Protein 3LYY (pdb70)

Nearest PDB structures (foldseek):
  3lyy-assembly1_B-2  TM=1.006E+00  e=3.243E-18  Pediococcus pentosaceus ATCC 25745
  4mt5-assembly2_B  TM=7.711E-01  e=6.103E-09  Limosilactobacillus reuteri subsp. suis
  7yl6-assembly1_A  TM=8.012E-01  e=9.245E-08  Lactococcus lactis subsp. lactis
  3q69-assembly1_A  TM=7.410E-01  e=1.521E-05  Lactobacillus acidophilus
  4gex-assembly2_B  TM=2.886E-01  e=1.249E+00  Caenorhabditis elegans

Foldseek 3Di:
DAFKAWEWEAEEAPVRHGPDHTDTGIWGWDKDWDADPPPRHTPFIGDIDTPPDQKGQKAADDDDPQKDKPDRIHHIGGFDDDDPPDHTYYHYHYIYIYGHD/DKAWEWEFEEEPVRHGPDHTDTGMWDWDKDWDADPPPRHTPDIGDIDTPPDQWTQKAADDDDPQKDKPDRIHHIGGFDADDPPDDTYYHYHYIYIYGHD

Sequence (200 aa):
THATSTETIHYVNEDGDQVFEDGGGKLDFTRTVTIDDVTNEVVEYGEWTPVTDDEFAAVTSPDKDGYTPDTSEVAAQKPDTDGPDGTVKDVEVTVTYTANPATSTETIHYVNEDGDQVFEDGGGKLDFTRTVTIDDVTNEVVEYGEWTPVTDDEFAAVTSPDKDGYTPDTSEVAAQKPDTDGPDGTVKDVEVTVTYTANP

CATH classification: 2.60.40.4300

Solvent-accessible surface area: 12452 Å² total

InterPro domains:
  IPR019931 LPXTG cell wall anchor motif [PF00746] (2972-3014)
  IPR019931 LPXTG cell wall anchor motif [PS50847] (2978-3017)
  IPR022263 KxYKxGKxW signal peptide [PF19258] (18-51)
  IPR022263 KxYKxGKxW signal peptide [TIGR03715] (20-42)
  IPR039715 Zinc finger CCHC domain-containing protein 10 [PTHR13491] (155-263)
  IPR041495 Mub B2-like domain [PF17966] (796-896)
  IPR041495 Mub B2-like domain [PF17966] (988-1091)
  IPR041495 Mub B2-like domain [PF17966] (1184-1286)
  IPR041495 Mub B2-like domain [PF17966] (1383-1483)
  IPR041495 Mub B2-like domain [PF17966] (1576-1679)
  IPR041495 Mub B2-like domain [PF17966] (1772-1871)
  IPR041495 Mub B2-like domain [PF17966] (1902-2004)
  IPR041495 Mub B2-like domain [PF17966] (2035-2137)
  IPR041495 Mub B2-like domain [PF17966] (2168-2269)
  IPR041495 Mub B2-like domain [PF17966] (2300-2401)
  IPR041495 Mub B2-like domain [PF17966] (2432-2532)
  IPR041495 Mub B2-like domain [PF17966] (2563-2664)
  IPR041495 Mub B2-like domain [PF17966] (2695-2792)
  IPR041495 Mub B2-like domain [PF17966] (2825-2921)

Radius of gyration: 21.17 Å; Cα contacts (8 Å, |Δi|>4): 436; chains: 2; bounding box: 36×28×79 Å

Organism: Pediococcus pentosaceus (strain ATCC 25745 / CCUG 21536 / LMG 10740 / 183-1w) (NCBI:txid278197)

Structure (mmCIF, N/CA/C/O backbone):
data_3LYY
#
_entry.id   3LYY
#
_cell.length_a   90.634
_cell.length_b   90.634
_cell.length_c   56.991
_cell.angle_alpha   90.00
_cell.angle_beta   90.00
_cell.angle_gamma   120.00
#
_symmetry.space_group_name_H-M   'P 62'
#
loop_
_entity.id
_entity.type
_entity.pdbx_description
1 polymer 'Adhesion exoprotein'
2 water water
#
loop_
_atom_site.group_PDB
_atom_site.id
_atom_site.type_symbol
_atom_site.label_atom_id
_atom_site.label_alt_id
_atom_site.label_comp_id
_atom_site.label_asym_id
_atom_site.label_entity_id
_atom_site.label_seq_id
_atom_site.pdbx_PDB_ins_code
_atom_site.Cartn_x
_atom_site.Cartn_y
_atom_site.Cartn_z
_atom_site.occupancy
_atom_site.B_iso_or_equiv
_atom_site.auth_seq_id
_atom_site.auth_comp_id
_atom_site.auth_asym_id
_atom_site.auth_atom_id
_atom_site.pdbx_PDB_model_num
ATOM 1 N N . THR A 1 1 ? 45.176 7.405 1.838 1.00 25.69 1 THR A N 1
ATOM 2 C CA . THR A 1 1 ? 43.779 7.744 2.229 1.00 21.68 1 THR A CA 1
ATOM 3 C C . THR A 1 1 ? 43.669 7.712 3.753 1.00 15.24 1 THR A C 1
ATOM 4 O O . THR A 1 1 ? 44.485 7.087 4.429 1.00 18.56 1 THR A O 1
ATOM 8 N N . HIS A 1 2 ? 42.663 8.392 4.288 1.00 19.86 2 HIS A N 1
ATOM 9 C CA . HIS A 1 2 ? 42.442 8.419 5.729 1.00 13.28 2 HIS A CA 1
ATOM 10 C C . HIS A 1 2 ? 40.973 8.086 5.947 1.00 14.96 2 HIS A C 1
ATOM 11 O O . HIS A 1 2 ? 40.117 8.976 5.951 1.00 13.64 2 HIS A O 1
ATOM 18 N N . ALA A 1 3 ? 40.690 6.797 6.125 1.00 11.48 3 ALA A N 1
ATOM 19 C CA . ALA A 1 3 ? 39.318 6.314 6.293 1.00 17.38 3 ALA A CA 1
ATOM 20 C C . ALA A 1 3 ? 38.932 5.887 7.712 1.00 11.73 3 ALA A C 1
ATOM 21 O O . ALA A 1 3 ? 37.804 5.429 7.950 1.00 8.85 3 ALA A O 1
ATOM 23 N N . THR A 1 4 ? 39.865 6.025 8.647 1.00 8.99 4 THR A N 1
ATOM 24 C CA . THR A 1 4 ? 39.601 5.681 10.038 1.00 8.59 4 THR A CA 1
ATOM 25 C C . THR A 1 4 ? 39.507 6.966 10.842 1.00 14.51 4 THR A C 1
ATOM 26 O O . THR A 1 4 ? 40.461 7.751 10.880 1.00 10.52 4 THR A O 1
ATOM 30 N N . SER A 1 5 ? 38.356 7.184 11.470 1.00 9.25 5 SER A N 1
ATOM 31 C CA . SER A 1 5 ? 38.166 8.365 12.298 1.00 10.45 5 SER A CA 1
ATOM 32 C C . SER A 1 5 ? 38.608 8.030 13.715 1.00 11.30 5 SER A C 1
ATOM 33 O O . SER A 1 5 ? 38.315 6.952 14.222 1.00 10.95 5 SER A O 1
ATOM 36 N N . THR A 1 6 ? 39.332 8.945 14.344 1.00 10.35 6 THR A N 1
ATOM 37 C CA . THR A 1 6 ? 39.760 8.741 15.715 1.00 8.84 6 THR A CA 1
ATOM 38 C C . THR A 1 6 ? 39.053 9.790 16.568 1.00 11.77 6 THR A C 1
ATOM 39 O O . THR A 1 6 ? 39.125 10.992 16.272 1.00 11.97 6 THR A O 1
ATOM 43 N N . GLU A 1 7 ? 38.348 9.337 17.600 1.00 9.67 7 GLU A N 1
ATOM 44 C CA . GLU A 1 7 ? 37.665 10.254 18.511 1.00 9.28 7 GLU A CA 1
ATOM 45 C C . GLU A 1 7 ? 38.565 10.382 19.729 1.00 11.40 7 GLU A C 1
ATOM 46 O O . GLU A 1 7 ? 38.942 9.379 20.350 1.00 9.25 7 GLU A O 1
ATOM 52 N N . THR A 1 8 ? 38.943 11.613 20.043 1.00 8.31 8 THR A N 1
ATOM 53 C CA . THR A 1 8 ? 39.788 11.870 21.190 1.00 7.07 8 THR A CA 1
ATOM 54 C C . THR A 1 8 ? 39.039 12.791 22.139 1.00 9.69 8 THR A C 1
ATOM 55 O O . THR A 1 8 ? 38.659 13.902 21.765 1.00 13.95 8 THR A O 1
ATOM 59 N N . ILE A 1 9 ? 38.806 12.318 23.359 1.00 7.40 9 ILE A N 1
ATOM 60 C CA . ILE A 1 9 ? 38.119 13.122 24.355 1.00 13.98 9 ILE A CA 1
ATOM 61 C C . ILE A 1 9 ? 39.154 13.581 25.371 1.00 11.16 9 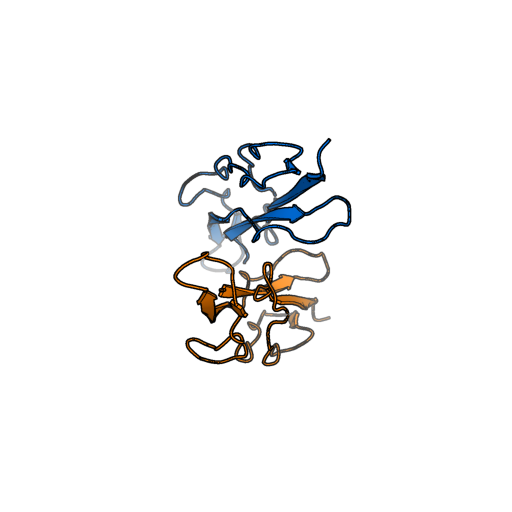ILE A C 1
ATOM 62 O O . ILE A 1 9 ? 39.702 12.775 26.122 1.00 10.51 9 ILE A O 1
ATOM 67 N N . HIS A 1 10 ? 39.441 14.879 25.374 1.00 11.22 10 HIS A N 1
ATOM 68 C CA . HIS A 1 10 ? 40.413 15.429 26.304 1.00 11.89 10 HIS A CA 1
ATOM 69 C C . HIS A 1 10 ? 39.740 15.723 27.636 1.00 16.08 10 HIS A C 1
ATOM 70 O O . HIS A 1 10 ? 38.738 16.441 27.689 1.00 13.19 10 HIS A O 1
ATOM 77 N N . TYR A 1 11 ? 40.286 15.155 28.704 1.00 14.97 11 TYR A N 1
ATOM 78 C CA . TYR A 1 11 ? 39.765 15.363 30.050 1.00 12.59 11 TYR A CA 1
ATOM 79 C C . TYR A 1 11 ? 40.757 16.272 30.768 1.00 15.96 11 TYR A C 1
ATOM 80 O O . TYR A 1 11 ? 41.869 15.854 31.100 1.00 16.05 11 TYR A O 1
ATOM 89 N N . VAL A 1 12 ? 40.358 17.516 31.010 1.00 13.27 12 VAL A N 1
ATOM 90 C CA . VAL A 1 12 ? 41.257 18.468 31.651 1.00 11.69 12 VAL A CA 1
ATOM 91 C C . VAL A 1 12 ? 40.627 19.235 32.805 1.00 14.28 12 VAL A C 1
ATOM 92 O O . VAL A 1 12 ? 39.415 19.165 33.033 1.00 11.96 12 VAL A O 1
ATOM 96 N N . ASN A 1 13 ? 41.464 19.962 33.539 1.00 15.38 13 ASN A N 1
ATOM 97 C CA . ASN A 1 13 ? 40.975 20.774 34.642 1.00 16.41 13 ASN A CA 1
ATOM 98 C C . ASN A 1 13 ? 40.807 22.197 34.126 1.00 18.39 13 ASN A C 1
ATOM 99 O O . ASN A 1 13 ? 41.026 22.463 32.946 1.00 13.84 13 ASN A O 1
ATOM 104 N N . GLU A 1 14 ? 40.426 23.110 35.010 1.00 21.77 14 GLU A N 1
ATOM 105 C CA . GLU A 1 14 ? 40.214 24.497 34.622 1.00 25.72 14 GLU A CA 1
ATOM 106 C C . GLU A 1 14 ? 41.472 25.134 34.035 1.00 27.01 14 GLU A C 1
ATOM 107 O O . GLU A 1 14 ? 41.387 26.098 33.275 1.00 30.06 14 GLU A O 1
ATOM 113 N N . ASP A 1 15 ? 42.634 24.581 34.374 1.00 27.80 15 ASP A N 1
ATOM 114 C CA . ASP A 1 15 ? 43.906 25.098 33.876 1.00 28.33 15 ASP A CA 1
ATOM 115 C C . ASP A 1 15 ? 44.311 24.465 32.553 1.00 32.62 15 ASP A C 1
ATOM 116 O O . ASP A 1 15 ? 45.331 24.834 31.964 1.00 29.71 15 ASP A O 1
ATOM 121 N N . GLY A 1 16 ? 43.511 23.511 32.090 1.00 28.85 16 GLY A N 1
ATOM 122 C CA . GLY A 1 16 ? 43.813 22.858 30.830 1.00 21.93 16 GLY A CA 1
ATOM 123 C C . GLY A 1 16 ? 44.769 21.686 30.956 1.00 18.69 16 GLY A C 1
ATOM 124 O O . GLY A 1 16 ? 45.221 21.140 29.949 1.00 26.06 16 GLY A O 1
ATOM 125 N N . ASP A 1 17 ? 45.086 21.294 32.185 1.00 24.10 17 ASP A N 1
ATOM 126 C CA . ASP A 1 17 ? 45.984 20.169 32.401 1.00 23.07 17 ASP A CA 1
ATOM 127 C C . ASP A 1 17 ? 45.203 18.860 32.347 1.00 19.29 17 ASP A C 1
ATOM 128 O O . ASP A 1 17 ? 44.117 18.751 32.910 1.00 18.79 17 ASP A O 1
ATOM 133 N N . GLN A 1 18 ? 45.758 17.868 31.661 1.00 19.35 18 GLN A N 1
ATOM 134 C CA . GLN A 1 18 ? 45.111 16.566 31.535 1.00 16.02 18 GLN A CA 1
ATOM 135 C C . GLN A 1 18 ? 44.951 15.925 32.909 1.00 20.74 18 GLN A C 1
ATOM 136 O O . GLN A 1 18 ? 45.911 15.854 33.671 1.00 21.13 18 GLN A O 1
ATOM 142 N N . VAL A 1 19 ? 43.741 15.464 33.221 1.00 19.21 19 VAL A N 1
ATOM 143 C CA . VAL A 1 19 ? 43.471 14.829 34.507 1.00 16.19 19 VAL A CA 1
ATOM 144 C C . VAL A 1 19 ? 43.160 13.334 34.365 1.00 19.13 19 VAL A C 1
ATOM 145 O O . VAL A 1 19 ? 43.153 12.594 35.351 1.00 17.38 19 VAL A O 1
ATOM 149 N N . PHE A 1 20 ? 42.904 12.903 33.134 1.00 17.58 20 PHE A N 1
ATOM 150 C CA . PHE A 1 20 ? 42.629 11.497 32.825 1.00 19.28 20 PHE A CA 1
ATOM 151 C C . PHE A 1 20 ? 43.174 11.214 31.437 1.00 19.02 20 PHE A C 1
ATOM 152 O O . PHE A 1 20 ? 43.373 12.136 30.647 1.00 13.75 20 PHE A O 1
ATOM 160 N N . GLU A 1 21 ? 43.413 9.942 31.134 1.00 15.16 21 GLU A N 1
ATOM 161 C CA . GLU A 1 21 ? 43.907 9.574 29.813 1.00 21.54 21 GLU A CA 1
ATOM 162 C C . GLU A 1 21 ? 42.829 9.917 28.796 1.00 14.47 21 GLU A C 1
ATOM 163 O O . GLU A 1 21 ? 41.642 9.840 29.108 1.00 11.53 21 GLU A O 1
ATOM 169 N N . ASP A 1 22 ? 43.236 10.290 27.584 1.00 13.96 22 ASP A N 1
ATOM 170 C CA . ASP A 1 22 ? 42.268 10.632 26.543 1.00 14.19 22 ASP A CA 1
ATOM 171 C C . ASP A 1 22 ? 41.236 9.527 26.380 1.00 16.71 22 ASP A C 1
ATOM 172 O O . ASP A 1 22 ? 41.573 8.344 26.384 1.00 14.64 22 ASP A O 1
ATOM 177 N N 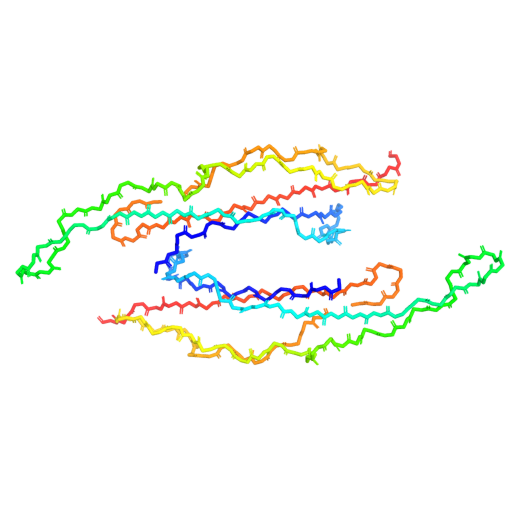. GLY A 1 23 ? 39.974 9.918 26.248 1.00 11.20 23 GLY A N 1
ATOM 178 C CA . GLY A 1 23 ? 38.920 8.944 26.054 1.00 8.37 23 GLY A CA 1
ATOM 179 C C . GLY A 1 23 ? 38.617 8.861 24.570 1.00 9.15 23 GLY A C 1
ATOM 180 O O . GLY A 1 23 ? 39.240 9.558 23.771 1.00 16.32 23 GLY A O 1
ATOM 181 N N . GLY A 1 24 ? 37.672 8.006 24.196 1.00 13.91 24 GLY A N 1
ATOM 182 C CA . GLY A 1 24 ? 37.313 7.887 22.795 1.00 12.74 24 GLY A CA 1
ATOM 183 C C . GLY A 1 24 ? 37.625 6.540 22.178 1.00 14.57 24 GLY A C 1
ATOM 184 O O . GLY A 1 24 ? 37.604 5.507 22.856 1.00 15.42 24 GLY A O 1
ATOM 185 N N . GLY A 1 25 ? 37.913 6.555 20.881 1.00 14.55 25 GLY A N 1
ATOM 186 C CA . GLY A 1 25 ? 38.217 5.324 20.174 1.00 19.78 25 GLY A CA 1
ATOM 187 C C . GLY A 1 25 ? 38.329 5.549 18.679 1.00 11.26 25 GLY A C 1
ATOM 188 O O . GLY A 1 25 ? 38.609 6.665 18.234 1.00 10.85 25 GLY A O 1
ATOM 189 N N . LYS A 1 26 ? 38.103 4.496 17.898 1.00 8.41 26 LYS A N 1
ATOM 190 C CA . LYS A 1 26 ? 38.197 4.604 16.449 1.00 10.89 26 LYS A CA 1
ATOM 191 C C . LYS A 1 26 ? 36.985 4.032 15.724 1.00 9.69 26 LYS A C 1
ATOM 192 O O . LYS A 1 26 ? 36.303 3.144 16.233 1.00 9.31 26 LYS A O 1
ATOM 198 N N . LEU A 1 27 ? 36.720 4.558 14.532 1.00 8.83 27 LEU A N 1
ATOM 199 C CA . LEU A 1 27 ? 35.609 4.095 13.704 1.00 14.79 27 LEU A CA 1
ATOM 200 C C . LEU A 1 27 ? 36.122 4.011 12.275 1.00 11.76 27 LEU A C 1
ATOM 201 O O . LEU A 1 27 ? 36.619 5.000 11.736 1.00 12.23 27 LEU A O 1
ATOM 206 N N . ASP A 1 28 ? 35.998 2.838 11.663 1.00 9.69 28 ASP A N 1
ATOM 207 C CA . ASP A 1 28 ? 36.480 2.633 10.300 1.00 10.20 28 ASP A CA 1
ATOM 208 C C . ASP A 1 28 ? 35.392 2.780 9.249 1.00 7.49 28 ASP A C 1
ATOM 209 O O . ASP A 1 28 ? 34.249 2.381 9.464 1.00 9.37 28 ASP A O 1
ATOM 214 N N . PHE A 1 29 ? 35.764 3.347 8.107 1.00 7.08 29 PHE A N 1
ATOM 215 C CA . PHE A 1 29 ? 34.845 3.531 6.993 1.00 9.67 29 PHE A CA 1
ATOM 216 C C . PHE A 1 29 ? 35.535 3.073 5.719 1.00 9.81 29 PHE A C 1
ATOM 217 O O . PHE A 1 29 ? 36.753 2.900 5.687 1.00 11.84 29 PHE A O 1
ATOM 225 N N . THR A 1 30 ? 34.747 2.850 4.678 1.00 12.89 30 THR A N 1
ATOM 226 C CA . THR A 1 30 ? 35.293 2.451 3.393 1.00 12.48 30 THR A CA 1
ATOM 227 C C . THR A 1 30 ? 34.404 3.048 2.314 1.00 15.21 30 THR A C 1
ATOM 228 O O . THR A 1 30 ? 33.273 3.456 2.587 1.00 11.21 30 THR A O 1
ATOM 232 N N . ARG A 1 31 ? 34.928 3.111 1.096 1.00 12.59 31 ARG A N 1
ATOM 233 C CA . ARG A 1 31 ? 34.195 3.665 -0.030 1.00 11.15 31 ARG A CA 1
ATOM 234 C C . ARG A 1 31 ? 34.761 2.968 -1.257 1.00 14.87 31 ARG A C 1
ATOM 235 O O . ARG A 1 31 ? 35.916 2.541 -1.259 1.00 17.63 31 ARG A O 1
ATOM 243 N N . THR A 1 32 ? 33.956 2.854 -2.302 1.00 16.40 32 THR A N 1
ATOM 244 C CA . THR A 1 32 ? 34.438 2.240 -3.524 1.00 17.58 32 THR A CA 1
ATOM 245 C C . THR A 1 32 ? 34.860 3.358 -4.468 1.00 19.69 32 THR A C 1
ATOM 246 O O . THR A 1 32 ? 34.435 4.503 -4.321 1.00 15.21 32 THR A O 1
ATOM 250 N N . VAL A 1 33 ? 35.711 3.017 -5.425 1.00 16.43 33 VAL A N 1
ATOM 251 C CA . VAL A 1 33 ? 36.163 3.965 -6.428 1.00 16.58 33 VAL A CA 1
ATOM 252 C C . VAL A 1 33 ? 35.997 3.218 -7.738 1.00 17.00 33 VAL A C 1
ATOM 253 O O . VAL A 1 33 ? 36.536 2.122 -7.899 1.00 16.08 33 VAL A O 1
ATOM 257 N N . THR A 1 34 ? 35.228 3.793 -8.657 1.00 17.56 34 THR A N 1
ATOM 258 C CA . THR A 1 34 ? 35.002 3.165 -9.948 1.00 16.77 34 THR A CA 1
ATOM 259 C C . THR A 1 34 ? 35.827 3.886 -11.003 1.00 17.59 34 THR A C 1
ATOM 260 O O . THR A 1 34 ? 35.741 5.107 -11.146 1.00 17.40 34 THR A O 1
ATOM 264 N N . ILE A 1 35 ? 36.638 3.127 -11.734 1.00 17.22 35 ILE A N 1
ATOM 265 C CA . ILE A 1 35 ? 37.497 3.705 -12.758 1.00 15.59 35 ILE A CA 1
ATOM 266 C C . ILE A 1 35 ? 37.305 3.028 -14.106 1.00 19.18 35 ILE A C 1
ATOM 267 O O . ILE A 1 35 ? 36.660 1.981 -14.200 1.00 18.65 35 ILE A O 1
ATOM 272 N N . ASP A 1 36 ? 37.860 3.638 -15.148 1.00 17.22 36 ASP A N 1
ATOM 273 C CA . ASP A 1 36 ? 37.790 3.068 -16.486 1.00 17.75 36 ASP A CA 1
ATOM 274 C C . ASP A 1 36 ? 38.961 2.103 -16.570 1.00 21.21 36 ASP A C 1
ATOM 275 O O . ASP A 1 36 ? 40.097 2.478 -16.276 1.00 28.13 36 ASP A O 1
ATOM 280 N N . ASP A 1 37 ? 38.689 0.864 -16.970 1.00 17.25 37 ASP A N 1
ATOM 281 C CA . ASP A 1 37 ? 39.735 -0.154 -17.057 1.00 26.30 37 ASP A CA 1
ATOM 282 C C . ASP A 1 37 ? 40.773 0.157 -18.128 1.00 27.37 37 ASP A C 1
ATOM 283 O O . ASP A 1 37 ? 41.885 -0.365 -18.089 1.00 27.87 37 ASP A O 1
ATOM 288 N N . VAL A 1 38 ? 40.410 1.012 -19.077 1.00 30.17 38 VAL A N 1
ATOM 289 C CA . VAL A 1 38 ? 41.320 1.368 -20.158 1.00 35.08 38 VAL A CA 1
ATOM 290 C C . VAL A 1 38 ? 42.162 2.606 -19.846 1.00 32.27 38 VAL A C 1
ATOM 291 O O . VAL A 1 38 ? 43.390 2.547 -19.849 1.00 33.35 38 VAL A O 1
ATOM 295 N N . THR A 1 39 ? 41.496 3.722 -19.568 1.00 29.50 39 THR A N 1
ATOM 296 C CA . THR A 1 39 ? 42.176 4.983 -19.281 1.00 24.91 39 THR A CA 1
ATOM 297 C C . THR A 1 39 ? 42.654 5.132 -17.841 1.00 28.94 39 THR A C 1
ATOM 298 O O . THR A 1 39 ? 43.475 6.003 -17.547 1.00 31.10 39 THR A O 1
ATOM 302 N N . ASN A 1 40 ? 42.136 4.297 -16.945 1.00 29.42 40 ASN A N 1
ATOM 303 C CA . ASN A 1 40 ? 42.501 4.367 -15.532 1.00 31.16 40 ASN A CA 1
ATOM 304 C C . ASN A 1 40 ? 41.957 5.635 -14.878 1.00 25.74 40 ASN A C 1
ATOM 305 O O . ASN A 1 40 ? 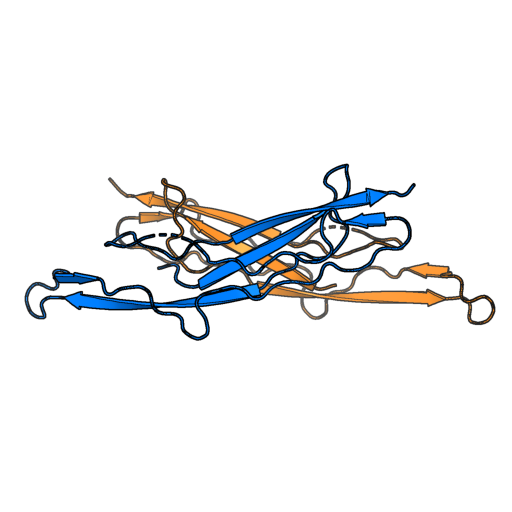42.327 5.974 -13.755 1.00 29.71 40 ASN A O 1
ATOM 310 N N . GLU A 1 41 ? 41.074 6.334 -15.586 1.00 21.23 41 GLU A N 1
ATOM 311 C CA . GLU A 1 41 ? 40.463 7.553 -15.064 1.00 21.31 41 GLU A CA 1
ATOM 312 C C . GLU A 1 41 ? 39.379 7.196 -14.056 1.00 23.61 41 GLU A C 1
ATOM 313 O O . GLU A 1 41 ? 38.653 6.219 -14.239 1.00 21.12 41 GLU A O 1
ATOM 319 N N . VAL A 1 42 ? 39.263 7.982 -12.992 1.00 19.19 42 VAL A N 1
ATOM 320 C CA . VAL A 1 42 ? 38.229 7.726 -11.998 1.00 16.62 42 VAL A CA 1
ATOM 321 C C . VAL A 1 42 ? 36.895 8.207 -12.553 1.00 21.32 42 VAL A C 1
ATOM 322 O O . VAL A 1 42 ? 36.765 9.366 -12.954 1.00 26.85 42 VAL A O 1
ATOM 326 N N . VAL A 1 43 ? 35.912 7.316 -12.581 1.00 11.58 43 VAL A N 1
ATOM 327 C CA . VAL A 1 43 ? 34.588 7.651 -13.094 1.00 22.15 43 VAL A CA 1
ATOM 328 C C . VAL A 1 43 ? 33.697 8.209 -11.992 1.00 28.61 43 VAL A C 1
ATOM 329 O O . VAL A 1 43 ? 32.894 9.112 -12.228 1.00 25.41 43 VAL A O 1
ATOM 333 N N . GLU A 1 44 ? 33.831 7.662 -10.789 1.00 22.44 44 GLU A N 1
ATOM 334 C CA . GLU A 1 44 ? 33.039 8.129 -9.660 1.00 26.11 44 GLU A CA 1
ATOM 335 C C . GLU A 1 44 ? 33.480 7.512 -8.342 1.00 25.89 44 GLU A C 1
ATOM 336 O O . GLU A 1 44 ? 34.103 6.450 -8.309 1.00 19.34 44 GLU A O 1
ATOM 342 N N . TYR A 1 45 ? 33.151 8.202 -7.258 1.00 19.41 45 TYR A N 1
ATOM 343 C CA . TYR A 1 45 ? 33.490 7.761 -5.915 1.00 25.10 45 TYR A CA 1
ATOM 344 C C . TYR A 1 45 ? 32.227 7.317 -5.199 1.00 24.86 45 TYR A C 1
ATOM 345 O O . TYR A 1 45 ? 31.196 7.986 -5.273 1.00 22.97 45 TYR A O 1
ATOM 354 N N . GLY A 1 46 ? 32.303 6.179 -4.519 1.00 19.29 46 GLY A N 1
ATOM 355 C CA . GLY A 1 46 ? 31.147 5.687 -3.795 1.00 18.75 46 GLY A CA 1
ATOM 356 C C . GLY A 1 46 ? 30.981 6.435 -2.485 1.00 14.22 46 GLY A C 1
ATOM 357 O O . GLY A 1 46 ? 31.893 7.126 -2.039 1.00 12.18 46 GLY A O 1
ATOM 358 N N . GLU A 1 47 ? 29.813 6.307 -1.869 1.00 20.74 47 GLU A N 1
ATOM 359 C CA . GLU A 1 47 ? 29.556 6.973 -0.598 1.00 21.99 47 GLU A CA 1
ATOM 360 C C . GLU A 1 47 ? 30.291 6.238 0.520 1.00 18.48 47 GLU A C 1
ATOM 361 O O . GLU A 1 47 ? 30.490 5.028 0.438 1.00 13.17 47 GLU A O 1
ATOM 367 N N . TRP A 1 48 ? 30.711 6.967 1.551 1.00 15.45 48 TRP A N 1
ATOM 368 C CA . TRP 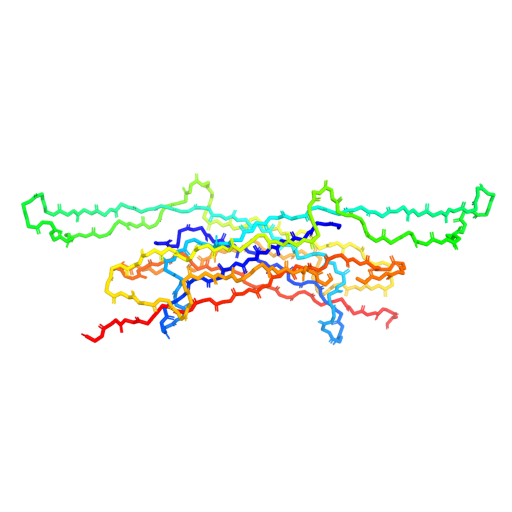A 1 48 ? 31.407 6.342 2.673 1.00 14.25 48 TRP A CA 1
ATOM 369 C C . TRP A 1 48 ? 30.422 5.447 3.407 1.00 13.32 48 TRP A C 1
ATOM 370 O O . TRP A 1 48 ? 29.297 5.858 3.686 1.00 11.64 48 TRP A O 1
ATOM 381 N N . THR A 1 49 ? 30.835 4.217 3.699 1.00 11.59 49 THR A N 1
ATOM 382 C CA . THR A 1 49 ? 29.982 3.281 4.428 1.00 10.29 49 THR A CA 1
ATOM 383 C C . THR A 1 49 ? 30.750 2.815 5.661 1.00 9.38 49 THR A C 1
ATOM 384 O O . THR A 1 49 ? 31.960 2.598 5.609 1.00 7.86 49 THR A O 1
ATOM 388 N N . PRO A 1 50 ? 30.057 2.662 6.795 1.00 8.85 50 PRO A N 1
ATOM 389 C CA . PRO A 1 50 ? 30.739 2.225 8.013 1.00 8.59 50 PRO A CA 1
ATOM 390 C C . PRO A 1 50 ? 31.095 0.745 8.048 1.00 14.22 50 PRO A C 1
ATOM 391 O O . PRO A 1 50 ? 30.340 -0.097 7.557 1.00 10.54 50 PRO A O 1
ATOM 395 N N . VAL A 1 51 ? 32.258 0.436 8.613 1.00 7.83 51 VAL A N 1
ATOM 396 C CA . VAL A 1 51 ? 32.667 -0.953 8.754 1.00 10.28 51 VAL A CA 1
ATOM 397 C C . VAL A 1 51 ? 31.800 -1.522 9.880 1.00 13.83 51 VAL A C 1
ATOM 398 O O . VAL A 1 51 ? 31.355 -2.675 9.819 1.00 13.25 51 VAL A O 1
ATOM 402 N N . THR A 1 52 ? 31.575 -0.715 10.916 1.00 8.96 52 THR A N 1
ATOM 403 C CA . THR A 1 52 ? 30.684 -1.116 12.004 1.00 13.00 52 THR A CA 1
ATOM 404 C C . THR A 1 52 ? 29.515 -0.131 11.974 1.00 16.49 52 THR A C 1
ATOM 405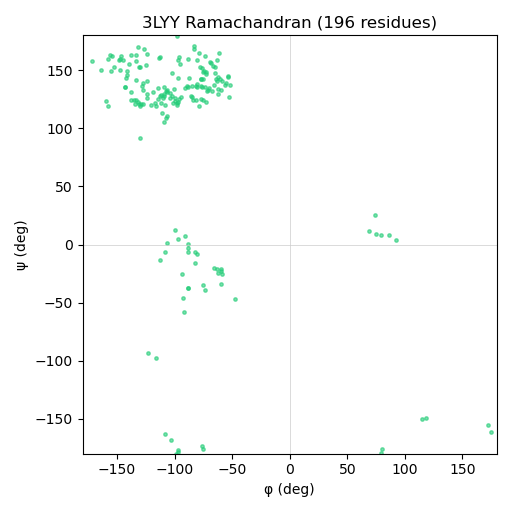 O O . THR A 1 52 ? 28.595 -0.299 11.171 1.00 11.43 52 THR A O 1
ATOM 409 N N . ASP A 1 53 ? 29.553 0.893 12.823 1.00 10.08 53 ASP A N 1
ATOM 410 C CA . ASP A 1 53 ? 28.483 1.892 12.854 1.00 14.95 53 ASP A CA 1
ATOM 411 C C . ASP A 1 53 ? 28.999 3.246 12.373 1.00 11.14 53 ASP A C 1
ATOM 412 O O . ASP A 1 53 ? 30.204 3.480 12.362 1.00 11.83 53 ASP A O 1
ATOM 417 N N . ASP A 1 54 ? 28.088 4.132 11.979 1.00 14.55 54 ASP A N 1
ATOM 418 C CA . ASP A 1 54 ? 28.488 5.441 11.480 1.00 16.70 54 ASP A CA 1
ATOM 419 C C . ASP A 1 54 ? 28.571 6.500 12.568 1.00 16.28 54 ASP A C 1
ATOM 420 O O . ASP A 1 54 ? 28.782 7.682 12.276 1.00 11.30 54 ASP A O 1
ATOM 425 N N . GLU A 1 55 ? 28.415 6.071 13.817 1.00 11.81 55 GLU A N 1
ATOM 426 C CA . GLU A 1 55 ? 28.478 6.971 14.971 1.00 16.97 55 GLU A CA 1
ATOM 427 C C . GLU A 1 55 ? 29.349 6.423 16.085 1.00 10.37 55 GLU A C 1
ATOM 428 O O . GLU A 1 55 ? 29.338 5.223 16.357 1.00 13.99 55 GLU A O 1
ATOM 434 N N . PHE A 1 56 ? 30.095 7.308 16.738 1.00 12.95 56 PHE A N 1
ATOM 435 C CA . PHE A 1 56 ? 30.913 6.912 17.878 1.00 11.93 56 PHE A CA 1
ATOM 436 C C . PHE A 1 56 ? 29.904 6.750 19.004 1.00 11.70 56 PHE A C 1
ATOM 437 O O . PHE A 1 56 ? 29.023 7.591 19.160 1.00 11.77 56 PHE A O 1
ATOM 445 N N . ALA A 1 57 ? 30.013 5.679 19.780 1.00 9.64 57 ALA A N 1
ATOM 446 C CA . ALA A 1 57 ? 29.076 5.476 20.884 1.00 14.29 57 ALA A CA 1
ATOM 447 C C . ALA A 1 57 ? 29.306 6.513 21.989 1.00 16.34 57 ALA A C 1
ATOM 448 O O . ALA A 1 57 ? 30.396 7.076 22.101 1.00 8.96 57 ALA A O 1
ATOM 450 N N . ALA A 1 58 ? 28.282 6.760 22.806 1.00 12.98 58 ALA A N 1
ATOM 451 C CA . ALA A 1 58 ? 28.407 7.721 23.902 1.00 16.10 58 ALA A CA 1
ATOM 452 C C . ALA A 1 58 ? 29.506 7.264 24.868 1.00 11.99 58 ALA A C 1
ATOM 453 O O . ALA A 1 58 ? 29.657 6.072 25.129 1.00 12.00 58 ALA A O 1
ATOM 455 N N . VAL A 1 59 ? 30.265 8.219 25.401 1.00 9.69 59 VAL A N 1
ATOM 456 C CA . VAL A 1 59 ? 31.370 7.910 26.304 1.00 9.66 59 VAL A CA 1
ATOM 457 C C . VAL A 1 59 ? 31.190 8.460 27.722 1.00 13.47 59 VAL A C 1
ATOM 458 O O . VAL A 1 59 ? 31.105 9.673 27.923 1.00 12.08 59 VAL A O 1
ATOM 462 N N . THR A 1 60 ? 31.164 7.563 28.702 1.00 12.06 60 THR A N 1
ATOM 463 C CA . THR A 1 60 ? 31.014 7.953 30.099 1.00 14.61 60 THR A CA 1
ATOM 464 C C . THR A 1 60 ? 32.296 8.606 30.613 1.00 15.34 60 THR A C 1
ATOM 465 O O . THR A 1 60 ? 33.387 8.079 30.412 1.00 11.79 60 THR A O 1
ATOM 469 N N . SER A 1 61 ? 32.163 9.754 31.274 1.00 8.67 61 SER A N 1
ATOM 470 C CA . SER A 1 61 ? 33.318 10.461 31.815 1.00 15.07 61 SER A CA 1
ATOM 471 C C . SER A 1 61 ? 33.736 9.818 33.138 1.00 13.24 61 SER A C 1
ATOM 472 O O . SER A 1 61 ? 32.892 9.457 33.952 1.00 17.01 61 SER A O 1
ATOM 475 N N . PRO A 1 62 ? 35.049 9.658 33.362 1.00 12.74 62 PRO A N 1
ATOM 476 C CA . PRO A 1 62 ? 35.542 9.051 34.605 1.00 18.87 62 PRO A CA 1
ATOM 477 C C . PRO A 1 62 ? 35.208 9.911 35.825 1.00 20.12 62 PRO A C 1
ATOM 478 O O . PRO A 1 62 ? 35.064 11.127 35.711 1.00 18.10 62 PRO A O 1
ATOM 482 N N . ASP A 1 63 ? 35.085 9.277 36.987 1.00 20.39 63 ASP A N 1
ATOM 483 C CA . ASP A 1 63 ? 34.788 9.997 38.222 1.00 24.34 63 ASP A CA 1
ATOM 484 C C . ASP A 1 63 ? 36.072 10.420 38.935 1.00 26.43 63 ASP A C 1
ATOM 485 O O . ASP A 1 63 ? 37.015 9.635 39.060 1.00 27.69 63 ASP A O 1
ATOM 490 N N . LYS A 1 64 ? 36.104 11.666 39.396 1.00 22.36 64 LYS A N 1
ATOM 491 C CA . LYS A 1 64 ? 37.263 12.200 40.111 1.00 24.30 64 LYS A CA 1
ATOM 492 C C . LYS A 1 64 ? 36.741 12.840 41.398 1.00 29.54 64 LYS A C 1
ATOM 493 O O . LYS A 1 64 ? 35.933 13.765 41.350 1.00 17.96 64 LYS A O 1
ATOM 499 N N . ASP A 1 65 ? 37.190 12.335 42.545 1.00 32.24 65 ASP A N 1
ATOM 500 C CA . ASP A 1 65 ? 36.746 12.859 43.836 1.00 32.33 65 ASP A CA 1
ATOM 501 C C . ASP A 1 65 ? 37.077 14.338 43.994 1.00 17.67 65 ASP A C 1
ATOM 502 O O . ASP A 1 65 ? 38.196 14.762 43.712 1.00 24.23 65 ASP A O 1
ATOM 507 N N . GLY A 1 66 ? 36.100 15.120 44.447 1.00 21.97 66 GLY A N 1
ATOM 508 C CA . GLY A 1 66 ? 36.331 16.542 44.643 1.00 18.95 66 GLY A CA 1
ATOM 509 C C . GLY A 1 66 ? 36.270 17.369 43.372 1.00 19.80 66 GLY A C 1
ATOM 510 O O . GLY A 1 66 ? 36.597 18.556 43.381 1.00 21.54 66 GLY A O 1
ATOM 511 N N . TYR A 1 67 ? 35.856 16.738 42.277 1.00 23.67 67 TYR A N 1
ATOM 512 C CA . TYR A 1 67 ? 35.739 17.408 40.986 1.00 18.13 67 TYR A CA 1
ATOM 513 C C . TYR A 1 67 ? 34.475 16.960 40.257 1.00 16.35 67 TYR A C 1
ATOM 514 O O . TYR A 1 67 ? 33.966 15.864 40.490 1.00 16.68 67 TYR A O 1
ATOM 523 N N . THR A 1 68 ? 33.981 17.813 39.367 1.00 18.27 68 THR A N 1
ATOM 524 C CA . THR A 1 68 ? 32.788 17.510 38.590 1.00 14.00 68 THR A CA 1
ATOM 525 C C . THR A 1 68 ? 33.025 17.889 37.130 1.00 16.73 68 THR A C 1
ATOM 526 O O . THR A 1 68 ? 33.384 19.025 36.829 1.00 15.72 68 THR A O 1
ATOM 530 N N . PRO A 1 69 ? 32.854 16.932 36.205 1.00 13.96 69 PRO A N 1
ATOM 531 C CA . PRO A 1 69 ? 33.054 17.224 34.781 1.00 8.93 69 PRO A CA 1
ATOM 532 C C . PRO A 1 69 ? 31.834 17.993 34.289 1.00 12.19 69 PRO A C 1
ATOM 533 O O . PRO A 1 69 ? 30.745 17.823 34.835 1.00 15.66 69 PRO A O 1
ATOM 537 N N . ASP A 1 70 ? 31.994 18.833 33.268 1.00 13.32 70 ASP A N 1
ATOM 538 C CA . ASP A 1 70 ? 30.848 19.591 32.786 1.00 14.12 70 ASP A CA 1
ATOM 539 C C . ASP A 1 70 ? 29.768 18.655 32.252 1.00 12.98 70 ASP A C 1
ATOM 540 O O . ASP A 1 70 ? 28.593 19.019 32.207 1.00 11.43 70 ASP A O 1
ATOM 545 N N . THR A 1 71 ? 30.168 17.454 31.839 1.00 10.38 71 THR A N 1
ATOM 546 C CA . THR A 1 71 ? 29.213 16.454 31.379 1.00 8.79 71 THR A CA 1
ATOM 547 C C . THR A 1 71 ? 29.688 15.081 31.844 1.00 12.24 71 THR A C 1
ATOM 548 O O . THR A 1 71 ? 30.873 14.760 31.757 1.00 9.61 71 THR A O 1
ATOM 552 N N . SER A 1 72 ? 28.762 14.280 32.358 1.00 9.24 72 SER A N 1
ATOM 553 C CA . SER A 1 72 ? 29.110 12.952 32.840 1.00 14.85 72 SER A CA 1
ATOM 554 C C . SER A 1 72 ? 29.156 11.972 31.674 1.00 10.38 72 SER A C 1
ATOM 555 O O . SER A 1 72 ? 29.539 10.813 31.845 1.00 14.95 72 SER A O 1
ATOM 558 N N . GLU A 1 73 ? 28.762 12.434 30.493 1.00 11.02 73 GLU A N 1
ATOM 559 C CA . GLU A 1 73 ? 28.791 11.578 29.310 1.00 14.52 73 GLU A CA 1
ATOM 560 C C . GLU A 1 73 ? 28.785 12.350 27.998 1.00 16.36 73 GLU A C 1
ATOM 561 O O . GLU A 1 73 ? 27.887 13.147 27.745 1.00 16.92 73 GLU A O 1
ATOM 567 N N . VAL A 1 74 ? 29.792 12.117 27.160 1.00 14.17 74 VAL A N 1
ATOM 568 C CA . VAL A 1 74 ? 29.845 12.778 25.862 1.00 11.71 74 VAL A CA 1
ATOM 569 C C . VAL A 1 74 ? 28.923 11.971 24.952 1.00 14.78 74 VAL A C 1
ATOM 570 O O . VAL A 1 74 ? 29.078 10.760 24.809 1.00 11.08 74 VAL A O 1
ATOM 574 N N . ALA A 1 75 ? 27.954 12.646 24.350 1.00 12.59 75 ALA A N 1
ATOM 575 C CA . ALA A 1 75 ? 26.989 11.988 23.480 1.00 12.75 75 ALA A CA 1
ATOM 576 C C . ALA A 1 75 ? 27.612 11.323 22.255 1.00 12.05 75 ALA A C 1
ATOM 577 O O . ALA A 1 75 ? 28.769 11.575 21.909 1.00 11.47 75 ALA A O 1
ATOM 579 N N . ALA A 1 76 ? 26.838 10.458 21.608 1.00 10.17 76 ALA A N 1
ATOM 580 C CA . ALA A 1 76 ? 27.305 9.791 20.400 1.00 13.28 76 ALA A CA 1
ATOM 581 C C . ALA A 1 76 ? 27.634 10.900 19.403 1.00 20.82 76 ALA A C 1
ATOM 582 O O . ALA A 1 76 ? 26.922 11.905 19.317 1.00 13.88 76 ALA A O 1
ATOM 584 N N . GLN A 1 77 ? 28.719 10.713 18.659 1.00 20.07 77 GLN A N 1
ATOM 585 C CA . GLN A 1 77 ? 29.181 11.708 17.695 1.00 22.27 77 GLN A CA 1
ATOM 586 C C . GLN A 1 77 ? 29.395 11.097 16.310 1.00 18.43 77 GLN A C 1
ATOM 587 O O . GLN A 1 77 ? 30.005 10.036 16.181 1.00 16.69 77 GLN A O 1
ATOM 593 N N . LYS A 1 78 ? 28.893 11.762 15.276 1.00 16.27 78 LYS A N 1
ATOM 594 C CA . LYS A 1 78 ? 29.095 11.288 13.910 1.00 15.17 78 LYS A CA 1
ATOM 595 C C . LYS A 1 78 ? 30.293 12.047 13.361 1.00 13.14 78 LYS A C 1
ATOM 596 O O . LYS A 1 78 ? 30.321 13.275 13.385 1.00 15.86 78 LYS A O 1
ATOM 602 N N . PRO A 1 79 ? 31.314 11.329 12.877 1.00 13.70 79 PRO A N 1
ATOM 603 C CA . PRO A 1 79 ? 32.476 12.037 12.339 1.00 10.50 79 PRO A CA 1
ATOM 604 C C . PRO A 1 79 ? 32.110 12.673 11.002 1.00 12.05 79 PRO A C 1
ATOM 605 O O . PRO A 1 79 ? 31.267 12.142 10.276 1.00 11.94 79 PRO A O 1
ATOM 609 N N . ASP A 1 80 ? 32.719 13.813 10.688 1.00 17.92 80 ASP A N 1
ATOM 610 C CA . ASP A 1 80 ? 32.455 14.465 9.409 1.00 18.58 80 ASP A CA 1
ATOM 611 C C . ASP A 1 80 ? 33.207 13.697 8.334 1.00 20.08 80 ASP A C 1
ATOM 612 O O . ASP A 1 80 ? 34.187 13.013 8.630 1.00 15.35 80 ASP A O 1
ATOM 625 N N . THR A 1 82 ? 34.273 13.879 3.853 1.00 16.54 82 THR A N 1
ATOM 626 C CA . THR A 1 82 ? 34.254 14.622 2.600 1.00 20.97 82 THR A CA 1
ATOM 627 C C . THR A 1 82 ? 34.327 13.656 1.422 1.00 23.10 82 THR A C 1
ATOM 628 O O . THR A 1 82 ? 34.921 12.584 1.525 1.00 19.62 82 THR A O 1
ATOM 632 N N . ASP A 1 83 ? 33.715 14.028 0.304 1.00 18.46 83 ASP A N 1
ATOM 633 C CA . ASP A 1 83 ? 33.731 13.165 -0.867 1.00 18.55 83 ASP A CA 1
ATOM 634 C C . ASP A 1 83 ? 34.715 13.632 -1.925 1.00 22.65 83 ASP A C 1
ATOM 635 O O . ASP A 1 83 ? 35.552 14.496 -1.674 1.00 22.47 83 ASP A O 1
ATOM 640 N N . GLY A 1 84 ? 34.622 13.044 -3.112 1.00 23.85 84 GLY A N 1
ATOM 641 C CA . GLY A 1 84 ? 35.519 13.429 -4.182 1.00 21.87 84 GLY A CA 1
ATOM 642 C C . GLY A 1 84 ? 36.886 12.790 -4.062 1.00 20.52 84 GLY A C 1
ATOM 643 O O . GLY A 1 84 ? 37.123 11.983 -3.162 1.00 20.59 84 GLY A O 1
ATOM 644 N N . PRO A 1 85 ? 37.817 13.147 -4.958 1.00 23.16 85 PRO A N 1
ATOM 645 C CA . PRO A 1 85 ? 39.176 12.607 -4.964 1.00 21.14 85 PRO A CA 1
ATOM 646 C C . PRO A 1 85 ? 39.969 12.854 -3.687 1.00 24.04 85 PRO A C 1
ATOM 647 O O . PRO A 1 85 ? 40.785 12.020 -3.286 1.00 22.97 85 PRO A O 1
ATOM 651 N N . ASP A 1 86 ? 39.731 13.992 -3.043 1.00 19.11 86 ASP A N 1
ATOM 652 C CA . ASP A 1 86 ? 40.448 14.321 -1.814 1.00 24.27 86 ASP A CA 1
ATOM 653 C C . ASP A 1 86 ? 39.646 13.970 -0.564 1.00 20.81 86 ASP A C 1
ATOM 654 O O . ASP A 1 86 ? 40.071 14.264 0.555 1.00 21.41 86 ASP A O 1
ATOM 659 N N . GLY A 1 87 ? 38.492 13.339 -0.763 1.00 21.23 87 GLY A N 1
ATOM 660 C CA . GLY A 1 87 ? 37.636 12.968 0.350 1.00 17.93 87 GLY A CA 1
ATOM 661 C C . GLY A 1 87 ? 38.314 12.155 1.438 1.00 21.14 87 GLY A C 1
ATOM 662 O O . GLY A 1 87 ? 39.184 11.328 1.159 1.00 17.08 87 GLY A O 1
ATOM 663 N N . THR A 1 88 ? 37.918 12.393 2.685 1.00 16.22 88 THR A N 1
ATOM 664 C CA . THR A 1 88 ? 38.483 11.668 3.817 1.00 14.19 88 THR A CA 1
ATOM 665 C C . THR A 1 88 ? 37.495 11.648 4.971 1.00 18.45 88 THR A C 1
ATOM 666 O O . THR A 1 88 ? 36.552 12.438 5.012 1.00 17.92 88 THR A O 1
ATOM 670 N N . VAL A 1 89 ? 37.715 10.726 5.901 1.00 13.85 89 VAL A N 1
ATOM 671 C CA . VAL A 1 89 ? 36.889 10.621 7.093 1.00 10.49 89 VAL A CA 1
ATOM 672 C C . VAL A 1 89 ? 37.663 11.435 8.123 1.00 10.61 89 VAL A C 1
ATOM 673 O O . VAL A 1 89 ? 38.856 11.199 8.336 1.00 12.03 89 VAL A O 1
ATOM 677 N N . LYS A 1 90 ? 36.996 12.398 8.751 1.00 13.16 90 LYS A N 1
ATOM 678 C CA . LYS A 1 90 ? 37.655 13.261 9.727 1.00 10.25 90 LYS A CA 1
ATOM 679 C C . LYS A 1 90 ? 37.647 12.719 11.148 1.00 12.38 90 LYS A C 1
ATOM 680 O O . LYS A 1 90 ? 36.831 11.862 11.490 1.00 10.83 90 LYS A O 1
ATOM 686 N N . ASP A 1 91 ? 38.569 13.222 11.967 1.00 11.37 91 ASP A N 1
ATOM 687 C CA . ASP A 1 91 ? 38.649 12.816 13.371 1.00 9.73 91 ASP A CA 1
ATOM 688 C C . ASP A 1 91 ? 37.651 13.647 14.165 1.00 15.90 91 ASP A C 1
ATOM 689 O O . ASP A 1 91 ? 37.102 14.631 13.664 1.00 9.62 91 ASP A O 1
ATOM 694 N N . VAL A 1 92 ? 37.419 13.247 15.408 1.00 13.93 92 VAL A N 1
ATOM 695 C CA . VAL A 1 92 ? 36.497 13.967 16.276 1.00 11.56 92 VAL A CA 1
ATOM 696 C C . VAL A 1 92 ? 37.250 14.361 17.540 1.00 11.70 92 VAL A C 1
ATOM 697 O O . VAL A 1 92 ? 37.863 13.519 18.186 1.00 16.94 92 VAL A O 1
ATOM 701 N N . GLU A 1 93 ? 37.215 15.651 17.866 1.00 11.59 93 GLU A N 1
ATOM 702 C CA . GLU A 1 93 ? 37.881 16.187 19.050 1.00 11.84 93 GLU A CA 1
ATOM 703 C C . GLU A 1 93 ? 36.827 16.715 20.014 1.00 13.01 93 GLU A C 1
ATOM 704 O O . GLU A 1 93 ? 35.895 17.402 19.603 1.00 14.00 93 GLU A O 1
ATOM 710 N N . VAL A 1 94 ? 36.976 16.382 21.292 1.00 9.87 94 VAL A N 1
ATOM 711 C CA . VAL A 1 94 ? 36.038 16.826 22.320 1.00 11.19 94 VAL A CA 1
ATOM 712 C C . VAL A 1 94 ? 36.827 17.147 23.586 1.00 13.68 94 VAL A C 1
ATOM 713 O O . VAL A 1 94 ? 37.810 16.476 23.888 1.00 11.04 94 VAL A O 1
ATOM 717 N N . THR A 1 95 ? 36.413 18.181 24.315 1.00 12.44 95 THR A N 1
ATOM 718 C CA . THR A 1 95 ? 37.097 18.539 25.553 1.00 10.47 95 THR A CA 1
ATOM 719 C C . THR A 1 95 ? 36.107 18.652 26.705 1.00 9.01 95 THR A C 1
ATOM 720 O O . THR A 1 95 ? 35.162 19.434 26.657 1.00 12.46 95 THR A O 1
ATOM 724 N N . VAL A 1 96 ? 36.325 17.840 27.730 1.00 9.44 96 VAL A N 1
ATOM 725 C CA . VAL A 1 96 ? 35.473 17.822 28.908 1.00 11.94 96 VAL A CA 1
ATOM 726 C C . VAL A 1 96 ? 36.290 18.423 30.043 1.00 12.17 96 VAL A C 1
ATOM 727 O O . VAL A 1 96 ? 37.417 17.998 30.289 1.00 10.61 96 VAL A O 1
ATOM 731 N N . THR A 1 97 ? 35.731 19.421 30.722 1.00 11.76 97 THR A N 1
ATOM 732 C CA . THR A 1 97 ? 36.442 20.089 31.809 1.00 9.96 97 TH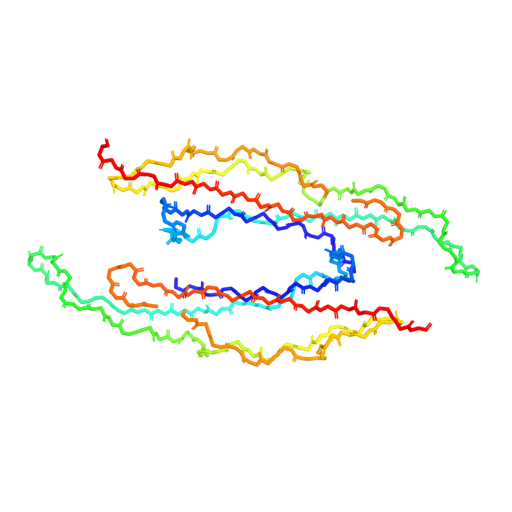R A CA 1
ATOM 733 C C . THR A 1 97 ? 35.981 19.694 33.205 1.00 9.59 97 THR A C 1
ATOM 734 O O . THR A 1 97 ? 34.787 19.707 33.511 1.00 10.77 97 THR A O 1
ATOM 738 N N . TYR A 1 98 ? 36.947 19.355 34.051 1.00 9.66 98 TYR A N 1
ATOM 739 C CA . TYR A 1 98 ? 36.677 18.981 35.432 1.00 12.08 98 TYR A CA 1
ATOM 740 C C . TYR A 1 98 ? 36.924 20.207 36.294 1.00 14.24 98 TYR A C 1
ATOM 741 O O . TYR A 1 98 ? 38.031 20.744 36.311 1.00 14.49 98 TYR A O 1
ATOM 750 N N . THR A 1 99 ? 35.890 20.658 36.994 1.00 12.09 99 THR A N 1
ATOM 751 C CA . THR A 1 99 ? 36.015 21.822 37.861 1.00 12.61 99 THR A CA 1
ATOM 752 C C . THR A 1 99 ? 36.004 21.366 39.315 1.00 16.52 99 THR A C 1
ATOM 753 O O . THR A 1 99 ? 35.148 20.577 39.723 1.00 15.73 99 THR A O 1
ATOM 757 N N . ALA A 1 100 ? 36.967 21.849 40.094 1.00 15.75 100 ALA A N 1
ATOM 758 C CA . ALA A 1 100 ? 37.064 21.482 41.503 1.00 18.99 100 ALA A CA 1
ATOM 759 C C . ALA A 1 100 ? 35.855 21.959 42.303 1.00 24.93 100 ALA A C 1
ATOM 760 O O . ALA A 1 100 ? 35.318 23.040 42.056 1.00 21.50 100 ALA A O 1
ATOM 762 N N . ASN A 1 101 ? 35.424 21.142 43.258 1.00 20.90 101 ASN A N 1
ATOM 763 C CA . ASN A 1 101 ? 34.291 21.489 44.110 1.00 27.20 101 ASN A CA 1
ATOM 764 C C . ASN A 1 101 ? 34.849 22.118 45.390 1.00 32.36 101 ASN A C 1
ATOM 765 O O . ASN A 1 101 ? 35.998 21.873 45.754 1.00 37.76 101 ASN A O 1
ATOM 770 N N . PRO A 1 102 ? 34.054 22.951 46.077 1.00 44.31 102 PRO A N 1
ATOM 771 C CA . PRO A 1 102 ? 32.681 23.308 45.711 1.00 46.48 102 PRO A CA 1
ATOM 772 C C . PRO A 1 102 ? 32.690 24.480 44.732 1.00 52.28 102 PRO A C 1
ATOM 773 O O . PRO A 1 102 ? 31.956 25.460 44.982 1.00 57.33 102 PRO A O 1
ATOM 777 N N . ALA B 1 3 ? 49.896 4.230 32.057 1.00 31.27 3 ALA B N 1
ATOM 778 C CA . ALA B 1 3 ? 51.274 3.669 31.972 1.00 27.12 3 ALA B CA 1
ATOM 779 C C . ALA B 1 3 ? 51.646 3.332 30.526 1.00 29.42 3 ALA B C 1
ATOM 780 O O . ALA B 1 3 ? 52.761 2.885 30.251 1.00 32.06 3 ALA B O 1
ATOM 782 N N . THR B 1 4 ? 50.707 3.542 29.608 1.00 21.04 4 THR B N 1
ATOM 783 C CA . THR B 1 4 ? 50.945 3.274 28.192 1.00 26.26 4 THR B CA 1
ATOM 784 C C . THR B 1 4 ? 50.956 4.562 27.383 1.00 23.31 4 THR B C 1
ATOM 785 O O . THR B 1 4 ? 50.027 5.367 27.455 1.00 23.50 4 THR B O 1
ATOM 789 N N . SER B 1 5 ? 52.015 4.749 26.608 1.00 13.65 5 SER B N 1
ATOM 790 C CA . SER B 1 5 ? 52.147 5.935 25.783 1.00 16.54 5 SER B CA 1
ATOM 791 C C . SER B 1 5 ? 51.769 5.625 24.345 1.00 11.85 5 SER B C 1
ATOM 792 O O . SER B 1 5 ? 52.186 4.614 23.791 1.00 13.22 5 SER B O 1
ATOM 795 N N . THR B 1 6 ? 50.971 6.495 23.744 1.00 12.52 6 THR B N 1
ATOM 796 C CA . THR B 1 6 ? 50.591 6.307 22.358 1.00 12.91 6 THR B CA 1
ATOM 797 C C . THR B 1 6 ? 51.245 7.408 21.536 1.00 14.12 6 THR B C 1
ATOM 798 O O . THR B 1 6 ? 51.160 8.593 21.883 1.00 12.99 6 THR B O 1
ATOM 802 N N . GLU B 1 7 ? 51.935 7.011 20.474 1.00 10.82 7 GLU B N 1
ATOM 803 C CA . GLU B 1 7 ? 52.558 7.976 19.575 1.00 9.54 7 GLU B CA 1
ATOM 804 C C . GLU B 1 7 ? 51.617 8.055 18.387 1.00 11.42 7 GLU B C 1
ATOM 805 O O . GLU B 1 7 ? 51.319 7.039 17.751 1.00 12.01 7 GLU B O 1
ATOM 811 N N . THR B 1 8 ? 51.118 9.249 18.108 1.00 7.01 8 THR B N 1
ATOM 812 C CA . THR B 1 8 ? 50.217 9.444 16.981 1.00 8.53 8 THR B CA 1
ATOM 813 C C . THR B 1 8 ? 50.890 10.390 15.995 1.00 8.69 8 THR B C 1
ATOM 814 O O . THR B 1 8 ? 51.250 11.513 16.348 1.00 10.41 8 THR B O 1
ATOM 818 N N . ILE B 1 9 ? 51.077 9.928 14.763 1.00 7.79 9 ILE B N 1
ATOM 819 C CA . ILE B 1 9 ? 51.689 10.764 13.739 1.00 6.81 9 ILE B CA 1
ATOM 820 C C . ILE B 1 9 ? 50.636 11.127 12.696 1.00 8.00 9 ILE B C 1
ATOM 821 O O . ILE B 1 9 ? 50.149 10.258 11.979 1.00 10.64 9 ILE B O 1
ATOM 826 N N . HIS B 1 10 ? 50.279 12.406 12.626 1.00 10.18 10 HIS B N 1
ATOM 827 C CA . HIS B 1 10 ? 49.297 12.873 11.656 1.00 12.80 10 HIS B CA 1
ATOM 828 C C . HIS B 1 10 ? 49.983 13.165 10.325 1.00 12.71 10 HIS B C 1
ATOM 829 O O . HIS B 1 10 ? 50.963 13.901 10.279 1.00 12.94 10 HIS B O 1
ATOM 836 N N . TYR B 1 11 ? 49.469 12.587 9.247 1.00 9.55 11 TYR B N 1
ATOM 837 C CA . TYR B 1 11 ? 50.027 12.820 7.915 1.00 10.22 11 TYR B CA 1
ATOM 838 C C . TYR B 1 11 ? 49.008 13.665 7.160 1.00 12.32 11 TYR B C 1
ATOM 839 O O . TYR B 1 11 ? 47.971 13.158 6.732 1.00 10.75 11 TYR B O 1
ATOM 848 N N . VAL B 1 12 ? 49.308 14.949 6.993 1.00 10.60 12 VAL B N 1
ATOM 849 C CA . VAL B 1 12 ? 48.384 15.860 6.328 1.00 8.99 12 VAL B CA 1
ATOM 850 C C . VAL B 1 12 ? 48.974 16.593 5.131 1.00 10.91 12 VAL B C 1
ATOM 851 O O . VAL B 1 12 ? 50.188 16.632 4.947 1.00 12.68 12 VAL B O 1
ATOM 855 N N . ASN B 1 13 ? 48.094 17.161 4.310 1.00 11.43 13 ASN B N 1
ATOM 856 C CA . ASN B 1 13 ? 48.532 17.927 3.159 1.00 17.63 13 ASN B CA 1
ATOM 857 C C . ASN B 1 13 ? 48.516 19.388 3.578 1.00 18.66 13 ASN B C 1
ATOM 858 O O . ASN B 1 13 ? 48.204 19.701 4.727 1.00 16.11 13 ASN B O 1
ATOM 863 N N . GLU B 1 14 ? 48.850 20.278 2.652 1.00 20.71 14 GLU B N 1
ATOM 864 C CA . GLU B 1 14 ? 48.887 21.706 2.945 1.00 28.40 14 GLU B CA 1
ATOM 865 C C . GLU B 1 14 ? 47.535 22.266 3.398 1.00 30.84 14 GLU B C 1
ATOM 866 O O . GLU B 1 14 ? 47.476 23.307 4.052 1.00 29.31 14 GLU B O 1
ATOM 872 N N . ASP B 1 15 ? 46.454 21.566 3.063 1.00 28.49 15 ASP B N 1
ATOM 873 C CA . ASP B 1 15 ? 45.116 22.003 3.442 1.00 32.38 15 ASP B CA 1
ATOM 874 C C . ASP B 1 15 ? 44.669 21.487 4.806 1.00 34.10 15 ASP B C 1
ATOM 875 O O . ASP B 1 15 ? 43.610 21.868 5.300 1.00 38.01 15 ASP B O 1
ATOM 880 N N . GLY B 1 16 ? 45.473 20.622 5.414 1.00 27.48 16 GLY B N 1
ATOM 881 C CA . GLY B 1 16 ? 45.117 20.091 6.718 1.00 24.17 16 GLY B CA 1
ATOM 882 C C . GLY B 1 16 ? 44.340 18.790 6.647 1.00 19.31 16 GLY B C 1
ATOM 883 O O . GLY B 1 16 ? 43.897 18.267 7.668 1.00 21.56 16 GLY B O 1
ATOM 884 N N . ASP B 1 17 ? 44.157 18.268 5.441 1.00 19.49 17 ASP B N 1
ATOM 885 C CA . ASP B 1 17 ? 43.446 17.008 5.282 1.00 22.51 17 ASP B CA 1
ATOM 886 C C . ASP B 1 17 ? 44.445 15.865 5.387 1.00 16.04 17 ASP B C 1
ATOM 887 O O . ASP B 1 17 ? 45.522 15.922 4.796 1.00 11.85 17 ASP B O 1
ATOM 892 N N . GLN B 1 18 ? 44.086 14.829 6.138 1.00 17.25 18 GLN B N 1
ATOM 893 C CA . GLN B 1 18 ? 44.966 13.679 6.304 1.00 13.42 18 GLN B CA 1
ATOM 894 C C . GLN B 1 18 ? 45.041 12.891 5.002 1.00 14.68 18 GLN B C 1
ATOM 895 O O . GLN B 1 18 ? 44.017 12.632 4.364 1.00 17.20 18 GLN B O 1
ATOM 901 N N . VAL B 1 19 ? 46.256 12.512 4.613 1.00 12.00 19 VAL B N 1
ATOM 902 C CA . VAL B 1 19 ? 46.471 11.773 3.376 1.00 14.42 19 VAL B CA 1
ATOM 903 C C . VAL B 1 19 ? 46.845 10.305 3.588 1.00 16.72 19 VAL B C 1
ATOM 904 O O . VAL B 1 19 ? 46.936 9.535 2.629 1.00 11.70 19 VAL B O 1
ATOM 908 N N . PHE B 1 20 ? 47.056 9.927 4.844 1.00 10.99 20 PHE B N 1
ATOM 909 C CA . PHE B 1 20 ? 47.396 8.556 5.209 1.00 11.88 20 PHE B CA 1
ATOM 910 C C . PHE B 1 20 ? 46.800 8.309 6.583 1.00 8.38 20 PHE B C 1
ATOM 911 O O . PHE B 1 20 ? 46.518 9.256 7.320 1.00 11.42 20 PHE B O 1
ATOM 919 N N . GLU B 1 21 ? 46.606 7.044 6.940 1.00 11.44 21 GLU B N 1
ATOM 920 C CA . GLU B 1 21 ? 46.078 6.729 8.264 1.00 8.05 21 GLU B CA 1
ATOM 921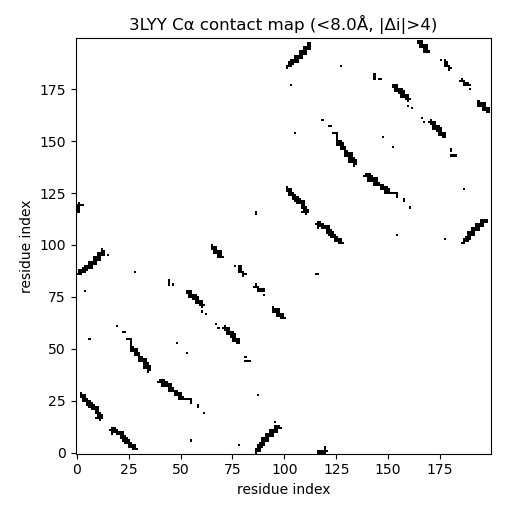 C C . GLU B 1 21 ? 47.174 7.154 9.241 1.00 10.83 21 GLU B C 1
ATOM 922 O O . GLU B 1 21 ? 48.353 7.184 8.874 1.00 11.25 21 GLU B O 1
ATOM 928 N N . ASP B 1 22 ? 46.801 7.486 10.474 1.00 6.68 22 ASP B N 1
ATOM 929 C CA . ASP B 1 22 ? 47.783 7.913 11.468 1.00 12.52 22 ASP B CA 1
ATOM 930 C C . ASP B 1 22 ? 48.906 6.906 11.678 1.00 15.51 22 ASP B C 1
ATOM 931 O O . ASP B 1 22 ? 48.674 5.697 11.725 1.00 7.44 22 ASP B O 1
ATOM 936 N N . GLY B 1 23 ? 50.123 7.421 11.814 1.00 12.53 23 GLY B N 1
ATOM 937 C CA . GLY B 1 23 ? 51.266 6.564 12.047 1.00 12.76 23 GLY B CA 1
ATOM 938 C C . GLY B 1 23 ? 51.574 6.562 13.531 1.00 7.61 23 GLY B C 1
ATOM 939 O O . GLY B 1 23 ? 50.882 7.216 14.314 1.00 10.90 23 GLY B O 1
ATOM 940 N N . GLY B 1 24 ? 52.604 5.824 13.925 1.00 9.93 24 GLY B N 1
ATOM 941 C CA . GLY B 1 24 ? 52.975 5.782 15.326 1.00 13.08 24 GLY B CA 1
ATOM 942 C C . GLY B 1 24 ? 52.873 4.391 15.901 1.00 18.58 24 GLY B C 1
ATOM 943 O O . GLY B 1 24 ? 53.068 3.404 15.191 1.00 22.37 24 GLY B O 1
ATOM 944 N N . GLY B 1 25 ? 52.570 4.315 17.194 1.00 16.04 25 GLY B N 1
ATOM 945 C CA . GLY B 1 25 ? 52.449 3.028 17.852 1.00 18.31 25 GLY B CA 1
ATOM 946 C C . GLY B 1 25 ? 52.225 3.195 19.338 1.00 13.16 25 GLY B C 1
ATOM 947 O O . GLY B 1 25 ? 51.826 4.269 19.799 1.00 10.96 25 GLY B O 1
ATOM 948 N N . LYS B 1 26 ? 52.482 2.136 20.098 1.00 8.82 26 LYS B N 1
ATOM 949 C CA . LYS B 1 26 ? 52.298 2.192 21.546 1.00 8.43 26 LYS B CA 1
ATOM 950 C C . LYS B 1 26 ? 53.510 1.665 22.305 1.00 13.27 26 LYS B C 1
ATOM 951 O O . LYS B 1 26 ? 54.272 0.848 21.796 1.00 12.93 26 LYS B O 1
ATOM 957 N N . LEU B 1 27 ? 53.687 2.163 23.522 1.00 13.77 27 LEU B N 1
ATOM 958 C CA . LEU B 1 27 ? 54.775 1.738 24.388 1.00 17.26 27 LEU B CA 1
ATOM 959 C C . LEU B 1 27 ? 54.203 1.587 25.784 1.00 18.79 27 LEU B C 1
ATOM 960 O O . LEU B 1 27 ? 53.510 2.480 26.273 1.00 17.07 27 LEU B O 1
ATOM 965 N N . ASP B 1 28 ? 54.484 0.457 26.423 1.00 15.31 28 ASP B N 1
ATOM 966 C CA . ASP B 1 28 ? 53.980 0.219 27.765 1.00 16.35 28 ASP B CA 1
ATOM 967 C C . ASP B 1 28 ? 55.077 0.437 28.797 1.00 14.23 28 ASP B C 1
ATOM 968 O O . ASP B 1 28 ? 56.255 0.182 28.537 1.00 13.69 28 ASP B O 1
ATOM 973 N N . PHE B 1 29 ? 54.673 0.911 29.971 1.00 16.73 29 PHE B N 1
ATOM 974 C CA . PHE B 1 29 ? 55.592 1.159 31.073 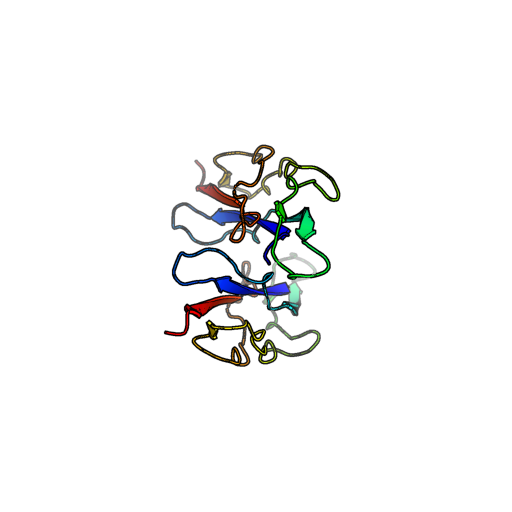1.00 17.90 29 PHE B CA 1
ATOM 975 C C . PHE B 1 29 ? 54.936 0.661 32.354 1.00 14.89 29 PHE B C 1
ATOM 976 O O . PHE B 1 29 ? 53.732 0.433 32.394 1.00 14.99 29 PHE B O 1
ATOM 984 N N . THR B 1 30 ? 55.741 0.481 33.394 1.00 19.60 30 THR B N 1
ATOM 985 C CA . THR B 1 30 ? 55.226 0.058 34.686 1.00 19.22 30 THR B CA 1
ATOM 986 C C . THR B 1 30 ? 56.055 0.741 35.760 1.00 12.43 30 THR B C 1
ATOM 987 O O . THR B 1 30 ? 57.177 1.185 35.502 1.00 15.06 30 THR B O 1
ATOM 991 N N . ARG B 1 31 ? 55.495 0.835 36.960 1.00 13.96 31 ARG B N 1
ATOM 992 C CA . ARG B 1 31 ? 56.182 1.459 38.083 1.00 11.61 31 ARG B CA 1
ATOM 993 C C . ARG B 1 31 ? 55.694 0.698 39.306 1.00 14.85 31 ARG B C 1
ATOM 994 O O . ARG B 1 31 ? 54.567 0.204 39.316 1.00 16.13 31 ARG B O 1
ATOM 1002 N N . THR B 1 32 ? 56.529 0.599 40.332 1.00 17.88 32 THR B N 1
ATOM 1003 C CA . THR B 1 32 ? 56.100 -0.068 41.552 1.00 15.36 32 THR B CA 1
ATOM 1004 C C . THR B 1 32 ? 55.618 1.021 42.505 1.00 19.33 32 THR B C 1
ATOM 1005 O O . THR B 1 32 ? 55.930 2.199 42.330 1.00 17.13 32 THR B O 1
ATOM 1009 N N . VAL B 1 33 ? 54.843 0.623 43.504 1.00 14.64 33 VAL B N 1
ATOM 1010 C CA . VAL B 1 33 ? 54.342 1.546 44.513 1.00 16.14 33 VAL B CA 1
ATOM 1011 C C . VAL B 1 33 ? 54.600 0.826 45.826 1.00 22.23 33 VAL B C 1
ATOM 1012 O O . VAL B 1 33 ? 54.171 -0.314 45.991 1.00 18.32 33 VAL B O 1
ATOM 1016 N N . THR B 1 34 ? 55.320 1.468 46.741 1.00 18.59 34 THR B N 1
ATOM 1017 C CA . THR B 1 34 ? 55.607 0.849 48.029 1.00 13.59 34 THR B CA 1
ATOM 1018 C C . THR B 1 34 ? 54.677 1.470 49.066 1.00 19.01 34 THR B C 1
ATOM 1019 O O . THR B 1 34 ? 54.598 2.692 49.193 1.00 17.81 34 THR B O 1
ATOM 1023 N N . ILE B 1 35 ? 53.972 0.619 49.802 1.00 15.00 35 ILE B N 1
ATOM 1024 C CA . ILE B 1 35 ? 53.012 1.080 50.793 1.00 16.81 35 ILE B CA 1
ATOM 1025 C C . ILE B 1 35 ? 53.283 0.501 52.170 1.00 12.84 35 ILE B C 1
ATOM 1026 O O . ILE B 1 35 ? 53.879 -0.565 52.296 1.00 12.89 35 ILE B O 1
ATOM 1031 N N . ASP B 1 36 ? 52.842 1.212 53.202 1.00 15.68 36 ASP B N 1
ATOM 1032 C CA . ASP B 1 36 ? 52.995 0.749 54.576 1.00 15.39 36 ASP B CA 1
ATOM 1033 C C . ASP B 1 36 ? 51.878 -0.277 54.759 1.00 17.88 36 ASP B C 1
ATOM 1034 O O . ASP B 1 36 ? 50.695 0.053 54.633 1.00 15.41 36 ASP B O 1
ATOM 1039 N N . ASP B 1 37 ? 52.253 -1.519 55.046 1.00 12.52 37 ASP B N 1
ATOM 1040 C CA . ASP B 1 37 ? 51.275 -2.593 55.203 1.00 18.66 37 ASP B CA 1
ATOM 1041 C C . ASP B 1 37 ? 50.305 -2.389 56.361 1.00 19.84 37 ASP B C 1
ATOM 1042 O O . ASP B 1 37 ? 49.223 -2.973 56.379 1.00 24.84 37 ASP B O 1
ATOM 1047 N N . VAL B 1 38 ? 50.687 -1.555 57.322 1.00 11.11 38 VAL B N 1
ATOM 1048 C CA . VAL B 1 38 ? 49.839 -1.310 58.480 1.00 16.72 38 VAL B CA 1
ATOM 1049 C C . VAL B 1 38 ? 48.910 -0.104 58.331 1.00 18.80 38 VAL B C 1
ATOM 1050 O O . VAL B 1 38 ? 47.722 -0.188 58.640 1.00 18.26 38 VAL B O 1
ATOM 1054 N N . THR B 1 39 ? 49.448 1.012 57.855 1.00 14.43 39 THR B N 1
ATOM 1055 C CA . THR B 1 39 ? 48.656 2.231 57.694 1.00 16.35 39 THR B CA 1
ATOM 1056 C C . THR B 1 39 ? 48.091 2.347 56.290 1.00 21.41 39 THR B C 1
ATOM 1057 O O . THR B 1 39 ? 47.081 3.020 56.067 1.00 21.81 39 THR B O 1
ATOM 1061 N N . ASN B 1 40 ? 48.779 1.709 55.349 1.00 24.69 40 ASN B N 1
ATOM 1062 C CA . ASN B 1 40 ? 48.399 1.707 53.947 1.00 24.55 40 ASN B CA 1
ATOM 1063 C C . ASN B 1 40 ? 48.677 3.035 53.254 1.00 27.47 40 ASN B C 1
ATOM 1064 O O . ASN B 1 40 ? 48.050 3.381 52.255 1.00 24.40 40 ASN B O 1
ATOM 1069 N N . GLU B 1 41 ? 49.646 3.766 53.796 1.00 22.53 41 GLU B N 1
ATOM 1070 C CA . GLU B 1 41 ? 50.075 5.038 53.235 1.00 22.17 41 GLU B CA 1
ATOM 1071 C C . GLU B 1 41 ? 51.145 4.720 52.201 1.00 23.98 41 GLU B C 1
ATOM 1072 O O . GLU B 1 41 ? 51.951 3.807 52.395 1.00 19.41 41 GLU B O 1
ATOM 1078 N N . VAL B 1 42 ? 51.158 5.460 51.102 1.00 21.34 42 VAL B N 1
ATOM 1079 C CA . VAL B 1 42 ? 52.168 5.229 50.084 1.00 19.88 42 VAL B CA 1
ATOM 1080 C C . VAL B 1 42 ? 53.499 5.743 50.612 1.00 25.02 42 VAL B C 1
ATOM 1081 O O . VAL B 1 42 ? 53.625 6.909 50.981 1.00 35.18 42 VAL B O 1
ATOM 1085 N N . VAL B 1 43 ? 54.488 4.863 50.656 1.00 18.22 43 VAL B N 1
ATOM 1086 C CA . VAL B 1 43 ? 55.803 5.218 51.161 1.00 21.49 43 VAL B CA 1
ATOM 1087 C C . VAL B 1 43 ? 56.705 5.767 50.070 1.00 29.44 43 VAL B C 1
ATOM 1088 O O . VAL B 1 43 ? 57.487 6.687 50.304 1.00 27.33 43 VAL B O 1
ATOM 1092 N N . GLU B 1 44 ? 56.596 5.204 48.874 1.00 27.59 44 GLU B N 1
ATOM 1093 C CA . GLU B 1 44 ? 57.431 5.642 47.767 1.00 29.55 44 GLU B CA 1
ATOM 1094 C C . GLU B 1 44 ? 56.892 5.161 46.428 1.00 29.23 44 GLU B C 1
ATOM 1095 O O . GLU B 1 44 ? 56.243 4.118 46.344 1.00 26.92 44 GLU B O 1
ATOM 1101 N N . TYR B 1 45 ? 57.150 5.945 45.388 1.00 27.02 45 TYR B N 1
ATOM 1102 C CA . TYR B 1 45 ? 56.725 5.605 44.039 1.00 27.34 45 TYR B CA 1
ATOM 1103 C C . TYR B 1 45 ? 57.973 5.252 43.247 1.00 24.73 45 TYR B C 1
ATOM 1104 O O . TYR B 1 45 ? 58.927 6.026 43.211 1.00 23.29 45 TYR B O 1
ATOM 1113 N N . GLY B 1 46 ? 57.976 4.074 42.635 1.00 16.54 46 GLY B N 1
ATOM 1114 C CA . GLY B 1 46 ? 59.125 3.659 41.853 1.00 14.69 46 GLY B CA 1
ATOM 1115 C C . GLY B 1 46 ? 59.191 4.424 40.548 1.00 17.19 46 GLY B C 1
ATOM 1116 O O . GLY B 1 46 ? 58.198 5.007 40.121 1.00 19.93 46 GLY B O 1
ATOM 1117 N N . GLU B 1 47 ? 60.354 4.428 39.907 1.00 23.35 47 GLU B N 1
ATOM 1118 C CA . GLU B 1 47 ? 60.505 5.141 38.642 1.00 18.98 47 GLU B CA 1
ATOM 1119 C C . GLU B 1 47 ? 59.883 4.318 37.518 1.00 26.05 47 GLU B C 1
ATOM 1120 O O . GLU B 1 47 ? 59.811 3.091 37.602 1.00 23.85 47 GLU B O 1
ATOM 1126 N N . TRP B 1 48 ? 59.432 4.990 36.465 1.00 23.34 48 TRP B N 1
ATOM 1127 C CA . TRP B 1 48 ? 58.835 4.288 35.343 1.00 19.89 48 TRP B CA 1
ATOM 1128 C C . TRP B 1 48 ? 59.878 3.426 34.651 1.00 16.23 48 TRP B C 1
ATOM 1129 O O . TRP B 1 48 ? 61.015 3.850 34.455 1.00 16.46 48 TRP B O 1
ATOM 1140 N N . THR B 1 49 ? 59.485 2.207 34.297 1.00 18.47 49 THR B N 1
ATOM 1141 C CA . THR B 1 49 ? 60.369 1.276 33.605 1.00 16.70 49 THR B CA 1
ATOM 1142 C C . THR B 1 49 ? 59.638 0.787 32.357 1.00 15.32 49 THR B C 1
ATOM 1143 O O . THR B 1 49 ? 58.437 0.531 32.391 1.00 14.46 49 THR B O 1
ATOM 1147 N N . PRO B 1 50 ? 60.353 0.667 31.234 1.00 17.43 50 PRO B N 1
ATOM 1148 C CA . PRO B 1 50 ? 59.730 0.210 29.991 1.00 17.84 50 PRO B CA 1
ATOM 1149 C C . PRO B 1 50 ? 59.487 -1.290 29.936 1.00 18.70 50 PRO B C 1
ATOM 1150 O O . PRO B 1 50 ? 60.299 -2.080 30.426 1.00 22.16 50 PRO B O 1
ATOM 1154 N N . VAL B 1 51 ? 58.356 -1.673 29.351 1.00 16.30 51 VAL B N 1
ATOM 1155 C CA . VAL B 1 51 ? 58.023 -3.080 29.183 1.00 17.35 51 VAL B CA 1
ATOM 1156 C C . VAL B 1 51 ? 58.911 -3.578 28.045 1.00 19.77 51 VAL B C 1
ATOM 1157 O O . VAL B 1 51 ? 59.353 -4.727 28.044 1.00 11.83 51 VAL B O 1
ATOM 1161 N N . THR B 1 52 ? 59.164 -2.701 27.073 1.00 15.59 52 THR B N 1
ATOM 1162 C CA . THR B 1 52 ? 60.052 -3.021 25.958 1.00 14.31 52 THR B CA 1
ATOM 1163 C C . THR B 1 52 ? 61.167 -1.972 25.937 1.00 21.38 52 THR B C 1
ATOM 1164 O O . THR B 1 52 ? 62.172 -2.125 26.632 1.00 23.35 52 THR B O 1
ATOM 1168 N N . ASP B 1 53 ? 60.987 -0.905 25.160 1.00 16.21 53 ASP B N 1
ATOM 1169 C CA . ASP B 1 53 ? 61.985 0.160 25.082 1.00 19.78 53 ASP B CA 1
ATOM 1170 C C . ASP B 1 53 ? 61.418 1.449 25.665 1.00 15.40 53 ASP B C 1
ATOM 1171 O O . ASP B 1 53 ? 60.201 1.601 25.776 1.00 15.19 53 ASP B O 1
ATOM 1176 N N . ASP B 1 54 ? 62.300 2.378 26.029 1.00 17.27 54 ASP B N 1
ATOM 1177 C CA . ASP B 1 54 ? 61.863 3.649 26.595 1.00 21.50 54 ASP B CA 1
ATOM 1178 C C . ASP B 1 54 ? 61.600 4.716 25.535 1.00 19.06 54 ASP B C 1
ATOM 1179 O O . ASP B 1 54 ? 61.238 5.844 25.863 1.00 16.31 54 ASP B O 1
ATOM 1184 N N . GLU B 1 55 ? 61.788 4.372 24.265 1.00 16.83 55 GLU B N 1
ATOM 1185 C CA . GLU B 1 55 ? 61.527 5.332 23.197 1.00 16.11 55 GLU B CA 1
ATOM 1186 C C . GLU B 1 55 ? 60.890 4.686 21.978 1.00 15.55 55 GLU B C 1
ATOM 1187 O O . GLU B 1 55 ? 61.115 3.508 21.691 1.00 14.71 55 GLU B O 1
ATOM 1193 N N . PHE B 1 56 ? 60.071 5.469 21.280 1.00 16.63 56 PHE B N 1
ATOM 1194 C CA . PHE B 1 56 ? 59.395 5.020 20.070 1.00 10.45 56 PHE B CA 1
ATOM 1195 C C . PHE B 1 56 ? 60.441 4.946 18.966 1.00 11.21 56 PHE B C 1
ATOM 1196 O O . PHE B 1 56 ? 61.267 5.851 18.828 1.00 13.58 56 PHE B O 1
ATOM 1204 N N . ALA B 1 57 ? 60.413 3.869 18.191 1.00 10.32 57 ALA B N 1
ATOM 1205 C CA . ALA B 1 57 ? 61.358 3.700 17.089 1.00 12.89 57 ALA B CA 1
ATOM 1206 C C . ALA B 1 57 ? 61.041 4.731 16.016 1.00 14.90 57 ALA B C 1
ATOM 1207 O O . ALA B 1 57 ? 59.907 5.212 15.933 1.00 10.28 57 ALA B O 1
ATOM 1209 N N . ALA B 1 58 ? 62.035 5.072 15.199 1.00 12.22 58 ALA B N 1
ATOM 1210 C CA . ALA B 1 58 ? 61.830 6.043 14.129 1.00 15.36 58 ALA B CA 1
ATOM 1211 C C . ALA B 1 58 ? 60.804 5.485 13.145 1.00 13.60 58 ALA B C 1
ATOM 1212 O O . ALA B 1 58 ? 60.816 4.293 12.835 1.00 11.69 58 ALA B O 1
ATOM 1214 N N . VAL B 1 59 ? 59.931 6.354 12.648 1.00 12.97 59 VAL B N 1
ATOM 1215 C CA . VAL B 1 59 ? 58.887 5.948 11.715 1.00 8.09 59 VAL B CA 1
ATOM 1216 C C . VAL B 1 59 ? 59.074 6.498 10.298 1.00 11.06 59 VAL B C 1
ATOM 1217 O O . VAL B 1 59 ? 59.114 7.717 10.095 1.00 10.73 59 VAL B O 1
ATOM 1221 N N . THR B 1 60 ? 59.164 5.599 9.320 1.00 10.20 60 THR B N 1
ATOM 1222 C CA . THR B 1 60 ? 59.321 6.001 7.922 1.00 11.06 60 THR B CA 1
ATOM 1223 C C . THR B 1 60 ? 58.015 6.607 7.408 1.00 13.05 60 THR B C 1
ATOM 1224 O O . THR B 1 60 ? 56.944 6.045 7.627 1.00 8.14 60 THR B O 1
ATOM 1228 N N . SER B 1 61 ? 58.098 7.753 6.737 1.00 9.45 61 SER B N 1
ATOM 1229 C CA . SER B 1 61 ? 56.901 8.385 6.193 1.00 8.25 61 SER B CA 1
ATOM 1230 C C . SER B 1 61 ? 56.537 7.708 4.869 1.00 10.02 61 SER B C 1
ATOM 1231 O O . SER B 1 61 ? 57.409 7.428 4.052 1.00 11.69 61 SER B O 1
ATOM 1234 N N . PRO B 1 62 ? 55.242 7.427 4.646 1.00 7.08 62 PRO B N 1
ATOM 1235 C CA . PRO B 1 62 ? 54.776 6.777 3.413 1.00 13.39 62 PRO B CA 1
ATOM 1236 C C . PRO B 1 62 ? 55.067 7.625 2.183 1.00 12.31 62 PRO B C 1
ATOM 1237 O O . PRO B 1 62 ? 54.985 8.852 2.244 1.00 12.13 62 PRO B O 1
ATOM 1241 N N . ASP B 1 63 ? 55.404 6.980 1.069 1.00 12.64 63 ASP B N 1
ATOM 1242 C CA . ASP B 1 63 ? 55.672 7.719 -0.160 1.00 15.35 63 ASP B CA 1
ATOM 1243 C C . ASP B 1 63 ? 54.332 8.065 -0.809 1.00 16.49 63 ASP B C 1
ATOM 1244 O O . ASP B 1 63 ? 53.438 7.222 -0.877 1.00 14.81 63 ASP B O 1
ATOM 1249 N N . LYS B 1 64 ? 54.191 9.304 -1.275 1.00 19.80 64 LYS B N 1
ATOM 1250 C CA . LYS B 1 64 ? 52.955 9.753 -1.926 1.00 16.86 64 LYS B CA 1
ATOM 1251 C C . LYS B 1 64 ? 53.312 10.402 -3.262 1.00 21.47 64 LYS B C 1
ATOM 1252 O O . LYS B 1 64 ? 54.065 11.377 -3.312 1.00 16.05 64 LYS B O 1
ATOM 1258 N N . ASP B 1 65 ? 52.772 9.843 -4.342 1.00 20.49 65 ASP B N 1
ATOM 1259 C CA . ASP B 1 65 ? 53.031 10.327 -5.695 1.00 25.72 65 ASP B CA 1
ATOM 1260 C C . ASP B 1 65 ? 52.765 11.817 -5.869 1.00 14.51 65 ASP B C 1
ATOM 1261 O O . ASP B 1 65 ? 51.683 12.308 -5.548 1.00 22.27 65 ASP B O 1
ATOM 1266 N N . GLY B 1 66 ? 53.763 12.533 -6.381 1.00 21.45 66 GLY B N 1
ATOM 1267 C CA . GLY B 1 66 ? 53.612 13.960 -6.603 1.00 16.60 66 GLY B CA 1
ATOM 1268 C C . GLY B 1 66 ? 53.677 14.811 -5.348 1.00 22.07 66 GLY B C 1
ATOM 1269 O O . GLY B 1 66 ? 53.393 16.009 -5.390 1.00 16.84 66 GLY B O 1
ATOM 1270 N N . TYR B 1 67 ? 54.047 14.197 -4.228 1.00 18.75 67 TYR B N 1
ATOM 1271 C CA . TYR B 1 67 ? 54.149 14.921 -2.966 1.00 19.04 67 TYR B CA 1
ATOM 1272 C C . TYR B 1 67 ? 55.438 14.597 -2.226 1.00 13.71 67 TYR B C 1
ATOM 1273 O O . TYR B 1 67 ? 56.049 13.550 -2.446 1.00 17.16 67 TYR B O 1
ATOM 1282 N N . THR B 1 68 ? 55.844 15.507 -1.344 1.00 14.08 68 THR B N 1
ATOM 1283 C CA . THR B 1 68 ? 57.049 15.325 -0.544 1.00 14.84 68 THR B CA 1
ATOM 1284 C C . THR B 1 68 ? 56.766 15.689 0.911 1.00 13.89 68 THR B C 1
ATOM 1285 O O . THR B 1 68 ? 56.366 16.813 1.212 1.00 11.27 68 THR B O 1
ATOM 1289 N N . PRO B 1 69 ? 56.956 14.737 1.832 1.00 12.84 69 PRO B N 1
ATOM 1290 C CA . PRO B 1 69 ? 56.709 15.032 3.245 1.00 11.91 69 PRO B CA 1
ATOM 1291 C C . PRO B 1 69 ? 57.862 15.897 3.751 1.00 12.28 69 PRO B C 1
ATOM 1292 O O . PRO B 1 69 ? 58.992 15.765 3.273 1.00 15.24 69 PRO B O 1
ATOM 1296 N N . ASP B 1 70 ? 57.598 16.776 4.711 1.00 11.87 70 ASP B N 1
ATOM 1297 C CA . ASP B 1 70 ? 58.672 17.626 5.210 1.00 11.49 70 ASP B CA 1
ATOM 1298 C C . ASP B 1 70 ? 59.815 16.775 5.761 1.00 16.52 70 ASP B C 1
ATOM 1299 O O . ASP B 1 70 ? 60.966 17.217 5.802 1.00 14.99 70 ASP B O 1
ATOM 1304 N N . THR B 1 71 ? 59.501 15.555 6.193 1.00 8.09 71 THR B N 1
ATOM 1305 C CA . THR B 1 71 ? 60.536 14.637 6.650 1.00 11.19 71 THR B CA 1
ATOM 1306 C C . THR B 1 71 ? 60.169 13.215 6.220 1.00 11.27 71 THR B C 1
ATOM 1307 O O . THR B 1 71 ? 59.017 12.804 6.335 1.00 12.30 71 THR B O 1
ATOM 1311 N N . SER B 1 72 ? 61.150 12.477 5.707 1.00 8.37 72 SER B N 1
ATOM 1312 C CA . SER B 1 72 ? 60.919 11.113 5.250 1.00 8.91 72 SER B CA 1
ATOM 1313 C C . SER B 1 72 ? 60.917 10.118 6.403 1.00 8.29 72 SER B C 1
ATOM 1314 O O . SER B 1 72 ? 60.593 8.945 6.209 1.00 10.12 72 SER B O 1
ATOM 1317 N N . GLU B 1 73 ? 61.281 10.581 7.596 1.00 9.20 73 GLU B N 1
ATOM 1318 C CA . GLU B 1 73 ? 61.313 9.703 8.765 1.00 12.02 73 GLU B CA 1
ATOM 1319 C C . GLU B 1 73 ? 61.222 10.467 10.081 1.00 16.88 73 GLU B C 1
ATOM 1320 O O . GLU B 1 73 ? 62.070 11.305 10.390 1.00 11.54 73 GLU B O 1
ATOM 1326 N N . VAL B 1 74 ? 60.181 10.181 10.855 1.00 9.99 74 VAL B N 1
ATOM 1327 C CA . VAL B 1 74 ? 60.018 10.813 12.152 1.00 12.05 74 VAL B CA 1
ATOM 1328 C C . VAL B 1 74 ? 61.027 10.130 13.063 1.00 10.78 74 VAL B C 1
ATOM 1329 O O . VAL B 1 74 ? 61.036 8.908 13.188 1.00 11.09 74 VAL B O 1
ATOM 1333 N N . ALA B 1 75 ? 61.887 10.922 13.690 1.00 11.09 75 ALA B N 1
ATOM 1334 C CA . ALA B 1 75 ? 62.927 10.388 14.560 1.00 17.25 75 ALA B CA 1
ATOM 1335 C C . ALA B 1 75 ? 62.414 9.642 15.790 1.00 14.78 75 ALA B C 1
ATOM 1336 O O . ALA B 1 75 ? 61.272 9.827 16.221 1.00 10.43 75 ALA B O 1
ATOM 1338 N N . ALA B 1 76 ? 63.266 8.786 16.348 1.00 14.98 76 ALA B N 1
ATOM 1339 C CA . ALA B 1 76 ? 62.913 8.049 17.556 1.00 15.64 76 ALA B CA 1
ATOM 1340 C C . ALA B 1 76 ? 62.534 9.102 18.593 1.00 22.17 76 ALA B C 1
ATOM 1341 O O . ALA B 1 76 ? 63.204 10.128 18.715 1.00 23.48 76 ALA B O 1
ATOM 1343 N N . GLN B 1 77 ? 61.463 8.848 19.337 1.00 20.87 77 GLN B N 1
ATOM 1344 C CA . GLN B 1 77 ? 60.973 9.800 20.330 1.00 24.08 77 GLN B CA 1
ATOM 1345 C C . GLN B 1 77 ? 60.768 9.161 21.700 1.00 21.68 77 GLN B C 1
ATOM 1346 O O . GLN B 1 77 ? 60.216 8.068 21.798 1.00 17.81 77 GLN B O 1
ATOM 1352 N N . LYS B 1 78 ? 61.190 9.852 22.754 1.00 14.69 78 LYS B N 1
ATOM 1353 C CA . LYS B 1 78 ? 60.983 9.348 24.106 1.00 16.66 78 LYS B CA 1
ATOM 1354 C C . LYS B 1 78 ? 59.773 10.068 24.684 1.00 16.68 78 LYS B C 1
ATOM 1355 O O . LYS B 1 78 ? 59.707 11.298 24.676 1.00 18.01 78 LYS B O 1
ATOM 1361 N N . PRO B 1 79 ? 58.781 9.314 25.174 1.00 14.93 79 PRO B N 1
ATOM 1362 C CA . PRO B 1 79 ? 57.612 9.990 25.735 1.00 13.08 79 PRO B CA 1
ATOM 1363 C C . PRO B 1 79 ? 57.968 10.618 27.078 1.00 21.04 79 PRO B C 1
ATOM 1364 O O . PRO B 1 79 ? 58.801 10.085 27.811 1.00 21.71 79 PRO B O 1
ATOM 1368 N N . ASP B 1 80 ? 57.360 11.756 27.389 1.00 20.17 80 ASP B N 1
ATOM 1369 C CA . ASP B 1 80 ? 57.625 12.402 28.665 1.00 24.88 80 ASP B CA 1
ATOM 1370 C C . ASP B 1 80 ? 56.888 11.630 29.750 1.00 21.22 80 ASP B C 1
ATOM 1371 O O . ASP B 1 80 ? 55.887 10.971 29.479 1.00 22.23 80 ASP B O 1
ATOM 1384 N N . THR B 1 82 ? 55.979 11.759 34.249 1.00 22.62 82 THR B N 1
ATOM 1385 C CA . THR B 1 82 ? 56.057 12.438 35.530 1.00 22.67 82 THR B CA 1
ATOM 1386 C C . THR B 1 82 ? 55.901 11.423 36.653 1.00 26.89 82 THR B C 1
ATOM 1387 O O . THR B 1 82 ? 55.387 10.325 36.437 1.00 22.46 82 THR B O 1
ATOM 1391 N N . ASP B 1 83 ? 56.350 11.788 37.849 1.00 27.21 83 ASP B N 1
ATOM 1392 C CA . ASP B 1 83 ? 56.262 10.888 38.994 1.00 23.95 83 ASP B CA 1
ATOM 1393 C C . ASP B 1 83 ? 55.218 11.347 40.002 1.00 25.90 83 ASP B C 1
ATOM 1394 O O . ASP B 1 83 ? 54.352 12.160 39.688 1.00 24.19 83 ASP B O 1
ATOM 1399 N N . GLY B 1 84 ? 55.299 10.815 41.217 1.00 29.50 84 GLY B N 1
ATOM 1400 C CA . GLY B 1 84 ? 54.351 11.202 42.244 1.00 26.40 84 GLY B CA 1
ATOM 1401 C C . GLY B 1 84 ? 53.017 10.498 42.101 1.00 25.42 84 GLY B C 1
ATOM 1402 O O . GLY B 1 84 ? 52.840 9.685 41.191 1.00 26.19 84 GLY B O 1
ATOM 1403 N N . PRO B 1 85 ? 52.053 10.796 42.988 1.00 26.77 85 PRO B N 1
ATOM 1404 C CA . PRO B 1 85 ? 50.708 10.214 43.009 1.00 29.05 85 PRO B CA 1
ATOM 1405 C C . PRO B 1 85 ? 50.007 10.192 41.658 1.00 29.77 85 PRO B C 1
ATOM 1406 O O . PRO B 1 85 ? 49.437 9.177 41.263 1.00 38.00 85 PRO B O 1
ATOM 1410 N N . ASP B 1 86 ? 50.050 11.317 40.954 1.00 33.70 86 ASP B N 1
ATOM 1411 C CA . ASP B 1 86 ? 49.398 11.422 39.655 1.00 37.37 86 ASP B CA 1
ATOM 1412 C C . ASP B 1 86 ? 50.364 11.248 38.492 1.00 34.29 86 ASP B C 1
ATOM 1413 O O . ASP B 1 86 ? 50.022 11.548 37.348 1.00 32.63 86 ASP B O 1
ATOM 1418 N N . GLY B 1 87 ? 51.570 10.772 38.787 1.00 30.37 87 GLY B N 1
ATOM 1419 C CA . GLY B 1 87 ? 52.550 10.566 37.739 1.00 29.56 87 GLY B CA 1
ATOM 1420 C C . GLY B 1 87 ? 51.975 9.699 36.636 1.00 27.54 87 GLY B C 1
ATOM 1421 O O . GLY B 1 87 ? 51.184 8.795 36.900 1.00 22.99 87 GLY B O 1
ATOM 1422 N N . THR B 1 88 ? 52.359 9.978 35.396 1.00 19.73 88 THR B N 1
ATOM 1423 C CA . THR B 1 88 ? 51.869 9.205 34.258 1.00 24.97 88 THR B CA 1
ATOM 1424 C C . THR B 1 88 ? 52.848 9.299 33.098 1.00 23.45 88 THR B C 1
ATOM 1425 O O . THR B 1 88 ? 53.715 10.173 33.075 1.00 21.19 88 THR B O 1
ATOM 1429 N N . VAL B 1 89 ? 52.714 8.385 32.144 1.00 21.23 89 VAL B N 1
ATOM 1430 C CA . VAL B 1 89 ? 53.557 8.408 30.963 1.00 21.82 89 VAL B CA 1
ATOM 1431 C C . VAL B 1 89 ? 52.703 9.108 29.912 1.00 14.73 89 VAL B C 1
ATOM 1432 O O . VAL B 1 89 ? 51.589 8.675 29.613 1.00 20.30 89 VAL B O 1
ATOM 1436 N N . LYS B 1 90 ? 53.217 10.204 29.370 1.00 21.40 90 LYS B N 1
ATOM 1437 C CA . LYS B 1 90 ? 52.470 10.984 28.391 1.00 10.28 90 LYS B CA 1
ATOM 1438 C C . LYS B 1 90 ? 52.509 10.416 26.983 1.00 14.08 90 LYS B C 1
ATOM 1439 O O . LYS B 1 90 ? 53.392 9.629 26.636 1.00 16.14 90 LYS B O 1
ATOM 1445 N N . ASP B 1 91 ? 51.531 10.813 26.178 1.00 13.29 91 ASP B N 1
ATOM 1446 C CA . ASP B 1 91 ? 51.470 10.389 24.790 1.00 17.65 91 ASP B CA 1
ATOM 1447 C C . ASP B 1 91 ? 52.373 11.304 23.981 1.00 15.52 91 ASP B C 1
ATOM 1448 O O . ASP B 1 91 ? 52.863 12.319 24.480 1.00 13.78 91 ASP B O 1
ATOM 1453 N N . VAL B 1 92 ? 52.580 10.940 22.724 1.00 12.76 92 VAL B N 1
ATOM 1454 C CA . VAL B 1 92 ? 53.415 11.715 21.822 1.00 15.61 92 VAL B CA 1
ATOM 1455 C C . VAL B 1 92 ? 52.579 12.061 20.597 1.00 14.49 92 VAL B C 1
ATOM 1456 O O . VAL B 1 92 ? 51.947 11.189 20.004 1.00 16.33 92 VAL B O 1
ATOM 1460 N N . GLU B 1 93 ? 52.563 13.341 20.240 1.00 12.19 93 GLU B N 1
ATOM 1461 C CA . GLU B 1 93 ? 51.801 13.834 19.089 1.00 10.85 93 GLU B CA 1
ATOM 1462 C C . GLU B 1 93 ? 52.769 14.448 18.085 1.00 11.22 93 GLU B C 1
ATOM 1463 O O . GLU B 1 93 ? 53.601 15.270 18.456 1.00 12.11 93 GLU B O 1
ATOM 1469 N N . VAL B 1 94 ? 52.644 14.068 16.819 1.00 6.83 94 VAL B N 1
ATOM 1470 C CA . VAL B 1 94 ? 53.527 14.579 15.772 1.00 7.44 94 VAL B CA 1
ATOM 1471 C C . VAL B 1 94 ? 52.745 14.834 14.483 1.00 12.03 94 VAL B C 1
ATOM 1472 O O . VAL B 1 94 ? 51.798 14.112 14.180 1.00 11.63 94 VAL B O 1
ATOM 1476 N N . THR B 1 95 ? 53.127 15.866 13.731 1.00 10.07 95 THR B N 1
ATOM 1477 C CA . THR B 1 95 ? 52.453 16.151 12.469 1.00 10.10 95 THR B CA 1
ATOM 1478 C C . THR B 1 95 ? 53.429 16.352 11.312 1.00 12.79 95 THR B C 1
ATOM 1479 O O . THR B 1 95 ? 54.284 17.239 11.344 1.00 11.69 95 THR B O 1
ATOM 1483 N N . VAL B 1 96 ? 53.277 15.518 10.291 1.00 6.43 96 VAL B N 1
ATOM 1484 C CA . VAL B 1 96 ? 54.113 15.558 9.100 1.00 9.42 96 VAL B CA 1
ATOM 1485 C C . VAL B 1 96 ? 53.286 16.128 7.956 1.00 14.62 96 VAL B C 1
ATOM 1486 O O . VAL B 1 96 ? 52.151 15.702 7.728 1.00 11.81 96 VAL B O 1
ATOM 1490 N N . THR B 1 97 ? 53.845 17.090 7.232 1.00 8.60 97 THR B N 1
ATOM 1491 C CA . THR B 1 97 ? 53.098 17.700 6.137 1.00 12.39 97 THR B CA 1
ATOM 1492 C C . THR B 1 97 ? 53.608 17.336 4.756 1.00 10.48 97 THR B C 1
ATOM 1493 O O . THR B 1 97 ? 54.798 17.443 4.459 1.00 7.45 97 THR B O 1
ATOM 1497 N N . TYR B 1 98 ? 52.693 16.897 3.905 1.00 8.26 98 TYR B N 1
ATOM 1498 C CA . TYR B 1 98 ? 53.048 16.554 2.543 1.00 12.18 98 TYR B CA 1
ATOM 1499 C C . TYR B 1 98 ? 52.726 17.760 1.678 1.00 14.17 98 TYR B C 1
ATOM 1500 O O . TYR B 1 98 ? 51.589 18.229 1.660 1.00 13.55 98 TYR B O 1
ATOM 1509 N N . THR B 1 99 ? 53.730 18.272 0.977 1.00 15.94 99 THR B N 1
ATOM 1510 C CA . THR B 1 99 ? 53.529 19.423 0.108 1.00 16.77 99 THR B CA 1
ATOM 1511 C C . THR B 1 99 ? 53.562 18.951 -1.346 1.00 9.67 99 THR B C 1
ATOM 1512 O O . THR B 1 99 ? 54.440 18.181 -1.745 1.00 15.92 99 THR B O 1
ATOM 1516 N N . ALA B 1 100 ? 52.584 19.394 -2.127 1.00 15.95 100 ALA B N 1
ATOM 1517 C CA . ALA B 1 100 ? 52.494 19.008 -3.530 1.00 18.95 100 ALA B CA 1
ATOM 1518 C C . ALA B 1 100 ? 53.711 19.503 -4.295 1.00 21.44 100 ALA B C 1
ATOM 1519 O O . ALA B 1 100 ? 54.118 20.650 -4.140 1.00 19.83 100 ALA B O 1
ATOM 1521 N N . ASN B 1 101 ? 54.299 18.634 -5.108 1.00 23.08 101 ASN B N 1
ATOM 1522 C CA . ASN B 1 101 ? 55.465 19.015 -5.892 1.00 25.66 101 ASN B CA 1
ATOM 1523 C C . ASN B 1 101 ? 54.996 19.847 -7.075 1.00 32.26 101 ASN B C 1
ATOM 1524 O O . ASN B 1 101 ? 53.999 19.519 -7.715 1.00 31.90 101 ASN B O 1
ATOM 1529 N N . PRO B 1 102 ? 55.701 20.948 -7.373 1.00 35.19 102 PRO B N 1
ATOM 1530 C CA . PRO B 1 102 ? 55.314 21.802 -8.500 1.00 42.37 102 PRO B CA 1
ATOM 1531 C C . PRO B 1 102 ? 55.305 21.024 -9.815 1.00 47.52 102 PRO B C 1
ATOM 1532 O O . PRO B 1 102 ? 54.238 20.967 -10.461 1.00 47.24 102 PRO B O 1
#

B-factor: mean 21.5, std 10.6, range [3.76, 59.03]

Secondary structure (DSSP, 8-state):
---EEEEEEEEEETT--EEEEEEEEEEEEE--EEE-TTT--EEEEPPPEESS-SSBPPEEPPP-TTEEES-SEEPPB-----STT--PPPEEEEEEEEE--/-EEEEEEEEEETTS-B-S--EEEEEEEE--EEE-TTT--EEEEPPPEESS-SSBPPEEPPP-TTEEES-SEEPPB-----STT--PPPEEEEEEEEE--